Protein AF-X0RQ46-F1 (afdb_monomer)

Structure (mmCIF, N/CA/C/O backbone):
data_AF-X0RQ46-F1
#
_entry.id   AF-X0RQ46-F1
#
loop_
_atom_site.group_PDB
_atom_site.id
_atom_site.type_symbol
_atom_site.label_atom_id
_atom_site.label_alt_id
_atom_site.label_comp_id
_atom_site.label_asym_id
_atom_site.label_entity_id
_atom_site.label_seq_id
_atom_site.pdbx_PDB_ins_code
_atom_site.Cartn_x
_atom_site.Cartn_y
_atom_site.Cartn_z
_atom_site.occupancy
_atom_site.B_iso_or_equiv
_atom_site.auth_seq_id
_atom_site.auth_comp_id
_atom_site.auth_asym_id
_atom_site.auth_atom_id
_atom_site.pdbx_PDB_model_num
ATOM 1 N N . MET A 1 1 ? -11.134 -10.771 6.039 1.00 79.94 1 MET A N 1
ATOM 2 C CA . MET A 1 1 ? -9.806 -10.814 5.385 1.00 79.94 1 MET A CA 1
ATOM 3 C C . MET A 1 1 ? -8.798 -10.252 6.371 1.00 79.94 1 MET A C 1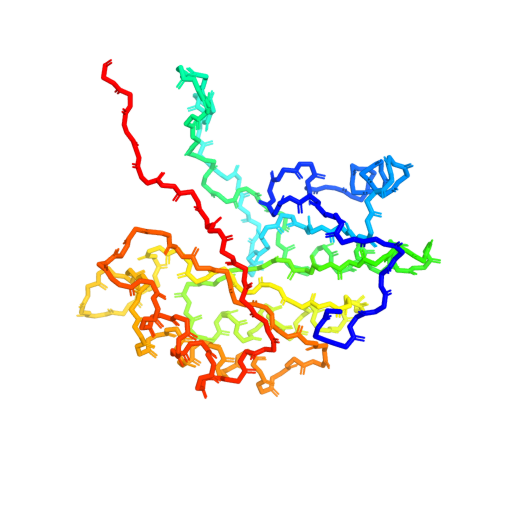
ATOM 5 O O . MET A 1 1 ? -9.013 -9.121 6.769 1.00 79.94 1 MET A O 1
ATOM 9 N N . ALA A 1 2 ? -7.808 -11.026 6.842 1.00 88.31 2 ALA A N 1
ATOM 10 C CA . ALA A 1 2 ? -6.818 -10.566 7.836 1.00 88.31 2 ALA A CA 1
ATOM 11 C C . ALA A 1 2 ? -7.433 -9.812 9.043 1.00 88.31 2 ALA A C 1
ATOM 13 O O . ALA A 1 2 ? -7.020 -8.717 9.388 1.00 88.31 2 ALA A O 1
ATOM 14 N N . GLY A 1 3 ? -8.510 -10.348 9.629 1.00 88.25 3 GLY A N 1
ATOM 15 C CA . GLY A 1 3 ? -9.243 -9.695 10.728 1.00 88.25 3 GLY A CA 1
ATOM 16 C C . GLY A 1 3 ? -10.294 -8.650 10.313 1.00 88.25 3 GLY A C 1
ATOM 17 O O . GLY A 1 3 ? -11.220 -8.398 11.082 1.00 88.25 3 GLY A O 1
ATOM 18 N N . LEU A 1 4 ? -10.253 -8.115 9.086 1.00 93.00 4 LEU A N 1
ATOM 19 C CA . LEU A 1 4 ? -11.247 -7.152 8.597 1.00 93.00 4 LEU A CA 1
ATOM 20 C C . LEU A 1 4 ? -12.584 -7.840 8.285 1.00 93.00 4 LEU A C 1
ATOM 22 O O . LEU A 1 4 ? -12.636 -8.846 7.558 1.00 93.00 4 LEU A O 1
ATOM 26 N N . ARG A 1 5 ? -13.671 -7.242 8.789 1.00 93.81 5 ARG A N 1
ATOM 27 C CA . ARG A 1 5 ? -15.063 -7.576 8.459 1.00 93.81 5 ARG A CA 1
ATOM 28 C C . ARG A 1 5 ? -15.588 -6.575 7.436 1.00 93.81 5 ARG A C 1
ATOM 30 O O . ARG A 1 5 ? -15.879 -5.436 7.779 1.00 93.81 5 ARG A O 1
ATOM 37 N N . LEU A 1 6 ? -15.705 -7.015 6.189 1.00 96.31 6 LEU A N 1
ATOM 38 C CA . LEU A 1 6 ? -16.179 -6.197 5.074 1.00 96.31 6 LEU A CA 1
ATOM 39 C C . LEU A 1 6 ? -17.525 -6.727 4.581 1.00 96.31 6 LEU A C 1
ATOM 41 O O . LEU A 1 6 ? -17.770 -7.933 4.625 1.00 96.31 6 LEU A O 1
ATOM 45 N N . ARG A 1 7 ? -18.386 -5.838 4.075 1.00 97.00 7 ARG A N 1
ATOM 46 C CA . ARG A 1 7 ? -19.699 -6.226 3.522 1.00 97.00 7 ARG A CA 1
ATOM 47 C C . ARG A 1 7 ? -19.600 -7.092 2.260 1.00 97.00 7 ARG A C 1
ATOM 49 O O . ARG A 1 7 ? -20.544 -7.796 1.928 1.00 97.00 7 ARG A O 1
ATOM 56 N N . ASN A 1 8 ? -18.478 -7.008 1.551 1.00 97.62 8 ASN A N 1
ATOM 57 C CA . ASN A 1 8 ? -18.116 -7.816 0.388 1.00 97.62 8 ASN A CA 1
ATOM 58 C C . ASN A 1 8 ? -16.586 -7.687 0.157 1.00 97.62 8 ASN A C 1
ATOM 60 O O . ASN A 1 8 ? -15.946 -6.897 0.856 1.00 97.62 8 ASN A O 1
ATOM 64 N N . PRO A 1 9 ? -15.973 -8.450 -0.768 1.00 96.56 9 PRO A N 1
ATOM 65 C CA . PRO A 1 9 ? -14.518 -8.474 -0.921 1.00 96.56 9 PRO A CA 1
ATOM 66 C C . PRO A 1 9 ? -13.960 -7.425 -1.899 1.00 96.56 9 PRO A C 1
ATOM 68 O O . PRO A 1 9 ? -12.763 -7.444 -2.169 1.00 96.56 9 PRO A O 1
ATOM 71 N N . THR A 1 10 ? -14.785 -6.552 -2.486 1.00 97.94 10 THR A N 1
ATOM 72 C CA . THR A 1 10 ? -14.316 -5.633 -3.534 1.00 97.94 10 THR A CA 1
ATOM 73 C C . THR A 1 10 ? -13.729 -4.352 -2.943 1.00 97.94 10 THR A C 1
ATOM 75 O O . THR A 1 10 ? -14.197 -3.835 -1.929 1.00 97.94 10 THR A O 1
ATOM 78 N N . MET A 1 11 ? -12.693 -3.826 -3.590 1.00 97.94 11 MET A N 1
ATOM 79 C CA . MET A 1 11 ? -12.046 -2.558 -3.251 1.00 97.94 11 MET A CA 1
ATOM 80 C C . MET A 1 11 ? -11.438 -1.948 -4.517 1.00 97.94 11 MET A C 1
ATOM 82 O O . MET A 1 11 ? -11.137 -2.673 -5.468 1.00 97.94 11 MET A O 1
ATOM 86 N N . ASN A 1 12 ? -11.255 -0.627 -4.561 1.00 98.25 12 ASN A N 1
ATOM 87 C CA . ASN A 1 12 ? -10.443 -0.021 -5.619 1.00 98.25 12 ASN A CA 1
ATOM 88 C C . ASN A 1 12 ? -8.962 -0.366 -5.406 1.00 98.25 12 ASN A C 1
ATOM 90 O O . ASN A 1 12 ? -8.516 -0.534 -4.277 1.00 98.25 12 ASN A O 1
ATOM 94 N N . ALA A 1 13 ? -8.178 -0.427 -6.480 1.00 97.31 13 ALA A N 1
ATOM 95 C CA . ALA A 1 13 ? -6.730 -0.550 -6.356 1.00 97.31 13 ALA A CA 1
ATOM 96 C C . ALA A 1 13 ? -6.105 0.794 -5.945 1.00 97.31 13 ALA A C 1
ATOM 98 O O . ALA A 1 13 ? -6.544 1.855 -6.403 1.00 97.31 13 ALA A O 1
ATOM 99 N N . ALA A 1 14 ? -5.033 0.753 -5.145 1.00 95.94 14 ALA A N 1
ATOM 100 C CA . ALA A 1 14 ? -4.287 1.953 -4.776 1.00 95.94 14 ALA A CA 1
ATOM 101 C C . ALA A 1 14 ? -3.899 2.776 -6.016 1.00 95.94 14 ALA A C 1
ATOM 103 O O . ALA A 1 14 ? -3.252 2.285 -6.943 1.00 95.94 14 ALA A O 1
ATOM 104 N N . GLY A 1 15 ? -4.293 4.049 -6.021 1.00 90.69 15 GLY A N 1
ATOM 105 C CA . GLY A 1 15 ? -4.059 4.983 -7.123 1.00 90.69 15 GLY A CA 1
ATOM 106 C C . GLY A 1 15 ? -5.137 5.045 -8.203 1.00 90.69 15 GLY A C 1
ATOM 107 O O . GLY A 1 15 ? -5.095 5.977 -9.001 1.00 90.69 15 GLY A O 1
ATOM 108 N N . VAL A 1 16 ? -6.133 4.159 -8.180 1.00 95.06 16 VAL A N 1
ATOM 109 C CA . VAL A 1 16 ? -7.344 4.263 -9.005 1.00 95.06 16 VAL A CA 1
ATOM 110 C C . VAL A 1 16 ? -8.454 4.855 -8.146 1.00 95.06 16 VAL A C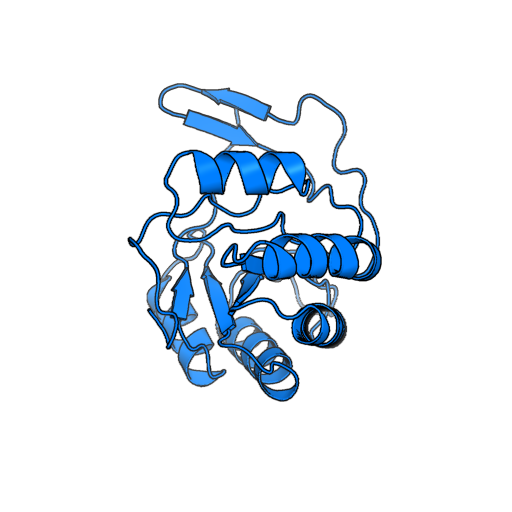 1
ATOM 112 O O . VAL A 1 16 ? -8.864 4.240 -7.167 1.00 95.06 16 VAL A O 1
ATOM 115 N N . LEU A 1 17 ? -8.916 6.066 -8.482 1.00 94.56 17 LEU A N 1
ATOM 116 C CA . LEU A 1 17 ? -9.965 6.796 -7.743 1.00 94.56 17 LEU A CA 1
ATOM 117 C C . LEU A 1 17 ? -9.679 6.988 -6.233 1.00 94.56 17 LEU A C 1
ATOM 119 O O . LEU A 1 17 ? -10.598 7.196 -5.449 1.00 94.56 17 LEU A O 1
ATOM 123 N N . GLY A 1 18 ? -8.405 6.943 -5.820 1.00 92.44 18 GLY A N 1
ATOM 124 C CA . GLY A 1 18 ? -8.009 6.923 -4.404 1.00 92.44 18 GLY A CA 1
ATOM 125 C C . GLY A 1 18 ? -7.347 8.194 -3.861 1.00 92.44 18 GLY A C 1
ATOM 126 O O . GLY A 1 18 ? -6.786 8.152 -2.770 1.00 92.44 18 GLY A O 1
ATOM 127 N N . ILE A 1 19 ? -7.337 9.296 -4.622 1.00 91.38 19 ILE A N 1
ATOM 128 C CA . ILE A 1 19 ? -6.543 10.502 -4.303 1.00 91.38 19 ILE A CA 1
ATOM 129 C C . ILE A 1 19 ? -7.245 11.495 -3.369 1.00 91.38 19 ILE A C 1
ATOM 131 O O . ILE A 1 19 ? -6.587 12.352 -2.793 1.00 91.38 19 ILE A O 1
ATOM 135 N N . SER A 1 20 ? -8.572 11.433 -3.246 1.00 92.31 20 SER A N 1
ATOM 136 C CA . SER A 1 20 ? -9.325 12.364 -2.406 1.00 92.31 20 SER A CA 1
ATOM 137 C C . SER A 1 20 ? -10.486 11.677 -1.701 1.00 92.31 20 SER A C 1
ATOM 139 O O . SER A 1 20 ? -11.056 10.703 -2.199 1.00 92.31 20 SER A O 1
ATOM 141 N N . MET A 1 21 ? -10.866 12.223 -0.545 1.00 93.75 21 MET A N 1
ATOM 142 C CA . MET A 1 21 ? -11.982 11.726 0.259 1.00 93.75 21 MET A CA 1
ATOM 143 C C . MET A 1 21 ? -13.304 11.649 -0.535 1.00 93.75 21 MET A C 1
ATOM 145 O O . MET A 1 21 ? -13.935 10.594 -0.479 1.00 93.75 21 MET A O 1
ATOM 149 N N . PRO A 1 22 ? -13.715 12.652 -1.345 1.00 95.38 22 PRO A N 1
ATOM 150 C CA . PRO A 1 22 ? -14.937 12.532 -2.144 1.00 95.38 22 PRO A CA 1
ATOM 151 C C . PRO A 1 22 ? -14.898 11.389 -3.167 1.00 95.38 22 PRO A C 1
ATOM 153 O O . PRO A 1 22 ? -15.914 10.737 -3.387 1.00 95.38 22 PRO A O 1
ATOM 156 N N . LEU A 1 23 ? -13.744 11.118 -3.790 1.00 96.62 23 LEU A N 1
ATOM 157 C CA . LEU A 1 23 ? -13.614 10.008 -4.742 1.00 96.62 23 LEU A CA 1
ATOM 158 C C . LEU A 1 23 ? -13.699 8.654 -4.036 1.00 96.62 23 LEU A C 1
ATOM 160 O O . LEU A 1 23 ? -14.464 7.795 -4.468 1.00 96.62 23 LEU A O 1
ATOM 164 N N . LEU A 1 24 ? -12.986 8.496 -2.919 1.00 97.56 24 LEU A N 1
ATOM 165 C CA . LEU A 1 24 ? -13.048 7.292 -2.089 1.00 97.56 24 LEU A CA 1
ATOM 166 C C . LEU A 1 24 ? -14.476 7.043 -1.584 1.00 97.56 24 LEU A C 1
ATOM 168 O O . LEU A 1 24 ? -14.989 5.933 -1.694 1.00 97.56 24 LEU A O 1
ATOM 172 N N . LYS A 1 25 ? -15.168 8.088 -1.119 1.00 97.31 25 LYS A N 1
ATOM 173 C CA . LYS A 1 25 ? -16.572 7.989 -0.711 1.00 97.31 25 LYS A CA 1
ATOM 174 C C . LYS A 1 25 ? -17.464 7.510 -1.856 1.00 97.31 25 LYS A C 1
ATOM 176 O O . LYS A 1 25 ? -18.244 6.588 -1.649 1.00 97.31 25 LYS A O 1
ATOM 181 N N . ARG A 1 26 ? -17.295 8.038 -3.075 1.00 97.75 26 ARG A N 1
ATOM 182 C CA . ARG A 1 26 ? -18.045 7.567 -4.256 1.00 97.75 26 ARG A CA 1
ATOM 183 C C . ARG A 1 26 ? -17.758 6.104 -4.594 1.00 97.75 26 ARG A C 1
ATOM 185 O O . ARG A 1 26 ? -18.682 5.390 -4.966 1.00 97.75 26 ARG A O 1
ATOM 192 N N . VAL A 1 27 ? -16.512 5.640 -4.452 1.00 98.31 27 VAL A N 1
ATOM 193 C CA . VAL A 1 27 ? -16.165 4.214 -4.616 1.00 98.31 27 VAL A CA 1
ATOM 194 C C . VAL A 1 27 ? -16.919 3.359 -3.595 1.00 98.31 27 VAL A C 1
ATOM 196 O O . VAL A 1 27 ? -17.504 2.336 -3.955 1.00 98.31 27 VAL A O 1
ATOM 199 N N . TYR A 1 28 ? -16.945 3.788 -2.331 1.00 98.31 28 TYR A N 1
ATOM 200 C CA . TYR A 1 28 ? -17.682 3.084 -1.289 1.00 98.31 28 TYR A CA 1
ATOM 201 C C . TYR A 1 28 ? -19.194 3.117 -1.537 1.00 98.31 28 TYR A C 1
ATOM 203 O O . TYR A 1 28 ? -19.837 2.076 -1.538 1.00 98.31 28 TYR A O 1
ATOM 211 N N . GLU A 1 29 ? -19.794 4.264 -1.830 1.00 97.88 29 GLU A N 1
ATOM 212 C CA . GLU A 1 29 ? -21.226 4.367 -2.157 1.00 97.88 29 GLU A CA 1
ATOM 213 C C . GLU A 1 29 ? -21.601 3.544 -3.401 1.00 97.88 29 GLU A C 1
ATOM 215 O O . GLU A 1 29 ? -22.694 2.987 -3.466 1.00 97.88 29 GLU A O 1
ATOM 220 N N . GLY A 1 30 ? -20.662 3.374 -4.336 1.00 97.88 30 GLY A N 1
ATOM 221 C CA . GLY A 1 30 ? -20.787 2.503 -5.506 1.00 97.88 30 GLY A CA 1
ATOM 222 C C . GLY A 1 30 ? -20.787 0.998 -5.210 1.00 97.88 30 GLY A C 1
ATOM 223 O O . GLY A 1 30 ? -20.942 0.204 -6.133 1.00 97.88 30 GLY A O 1
ATOM 224 N N . GLY A 1 31 ? -20.628 0.584 -3.949 1.00 97.88 31 GLY A N 1
ATOM 225 C CA . GLY A 1 31 ? -20.788 -0.809 -3.521 1.00 97.88 31 GLY A CA 1
ATOM 226 C C . GLY A 1 31 ? -19.514 -1.502 -3.036 1.00 97.88 31 GLY A C 1
ATOM 227 O O . GLY A 1 31 ? -19.606 -2.641 -2.581 1.00 97.88 31 GLY A O 1
ATOM 228 N N . ALA A 1 32 ? -18.346 -0.847 -3.052 1.00 98.25 32 ALA A N 1
ATOM 229 C CA . ALA A 1 32 ? -17.095 -1.459 -2.588 1.00 98.25 32 ALA A CA 1
ATOM 230 C C . ALA A 1 32 ? -17.145 -1.865 -1.101 1.00 98.25 32 ALA A C 1
ATOM 232 O O . ALA A 1 32 ? -17.752 -1.179 -0.279 1.00 98.25 32 ALA A O 1
ATOM 233 N N . GLY A 1 33 ? -16.531 -2.983 -0.728 1.00 98.06 33 GLY A N 1
ATOM 234 C CA . GLY A 1 33 ? -16.435 -3.446 0.659 1.00 98.06 33 GLY A CA 1
ATOM 235 C C . GLY A 1 33 ? -15.501 -2.601 1.525 1.00 98.06 33 GLY A C 1
ATOM 236 O O . GLY A 1 33 ? -15.773 -2.417 2.709 1.00 98.06 33 GLY A O 1
ATOM 237 N N . ALA A 1 34 ? -14.441 -2.070 0.917 1.00 98.31 34 ALA A N 1
ATOM 238 C CA . ALA A 1 34 ? -13.485 -1.126 1.489 1.00 98.31 34 ALA A CA 1
ATOM 239 C C . ALA A 1 34 ? -12.924 -0.219 0.383 1.00 98.31 34 ALA A C 1
ATOM 241 O O . ALA A 1 34 ? -13.141 -0.471 -0.805 1.00 98.31 34 ALA A O 1
ATOM 242 N N . VAL A 1 35 ? -12.177 0.813 0.766 1.00 98.50 35 VAL A N 1
ATOM 243 C CA . VAL A 1 35 ? -11.488 1.705 -0.175 1.00 98.50 35 VAL A CA 1
ATOM 244 C C . VAL A 1 35 ? -9.993 1.750 0.106 1.00 98.50 35 VAL A C 1
ATOM 246 O O . VAL A 1 35 ? -9.579 1.727 1.262 1.00 98.50 35 VAL A O 1
ATOM 249 N N . VAL A 1 36 ? -9.182 1.829 -0.947 1.00 98.50 36 VAL A N 1
ATOM 250 C CA . VAL A 1 36 ? -7.719 1.898 -0.851 1.00 98.50 36 VAL A CA 1
ATOM 251 C C . VAL A 1 36 ? -7.252 3.281 -1.284 1.00 98.50 36 VAL A C 1
ATOM 253 O O . VAL A 1 36 ? -7.590 3.756 -2.374 1.00 98.50 36 VAL A O 1
ATOM 256 N N . THR A 1 37 ? -6.477 3.954 -0.439 1.00 98.00 37 THR A N 1
ATOM 257 C CA . THR A 1 37 ? -5.945 5.283 -0.764 1.00 98.00 37 THR A CA 1
ATOM 258 C C . THR A 1 37 ? -4.925 5.208 -1.903 1.00 98.00 37 THR A C 1
ATOM 260 O O . THR A 1 37 ? -4.385 4.152 -2.241 1.00 98.00 37 THR A O 1
ATOM 263 N N . LYS A 1 38 ? -4.607 6.350 -2.521 1.00 95.88 38 LYS A N 1
ATOM 264 C CA . LYS A 1 38 ? -3.340 6.480 -3.253 1.00 95.88 38 LYS A CA 1
ATOM 265 C C . LYS A 1 38 ? -2.188 6.139 -2.299 1.00 95.88 38 LYS A C 1
ATOM 267 O O . LYS A 1 38 ? -2.283 6.475 -1.125 1.00 95.88 38 LYS A O 1
ATOM 272 N N . SER A 1 39 ? -1.120 5.507 -2.796 1.00 96.06 39 SER A N 1
ATOM 273 C CA . SER A 1 39 ? 0.085 5.297 -1.989 1.00 96.06 39 SER A CA 1
ATOM 274 C C . SER A 1 39 ? 0.673 6.646 -1.559 1.00 96.06 39 SER A C 1
ATOM 276 O O . SER A 1 39 ? 1.060 7.442 -2.417 1.00 96.06 39 SER A O 1
ATOM 278 N N . LEU A 1 40 ? 0.682 6.901 -0.253 1.00 96.62 40 LEU A N 1
ATOM 279 C CA . LEU A 1 40 ? 1.172 8.124 0.384 1.00 96.62 40 LEU A CA 1
ATOM 280 C C . LEU A 1 40 ? 2.660 7.985 0.726 1.00 96.62 40 LEU A C 1
ATOM 282 O O . LEU A 1 40 ? 3.092 6.911 1.136 1.00 96.62 40 LEU A O 1
ATOM 286 N N . GLY A 1 41 ? 3.429 9.053 0.531 1.00 94.50 41 GLY A N 1
ATOM 287 C CA . GLY A 1 41 ? 4.823 9.139 0.978 1.00 94.50 41 GLY A CA 1
ATOM 288 C C . GLY A 1 41 ? 4.974 10.082 2.175 1.00 94.50 41 GLY A C 1
ATOM 289 O O . GLY A 1 41 ? 3.981 10.686 2.592 1.00 94.50 41 GLY A O 1
ATOM 290 N N . PRO A 1 42 ? 6.200 10.262 2.696 1.00 93.44 42 PRO A N 1
ATOM 291 C CA . PRO A 1 42 ? 6.451 11.178 3.812 1.00 93.44 42 PRO A CA 1
ATOM 292 C C . PRO A 1 42 ? 6.188 12.635 3.414 1.00 93.44 42 PRO A C 1
ATOM 294 O O . PRO A 1 42 ? 5.591 13.396 4.166 1.00 93.44 42 PRO A O 1
ATOM 297 N N . ILE A 1 43 ? 6.542 13.003 2.178 1.00 93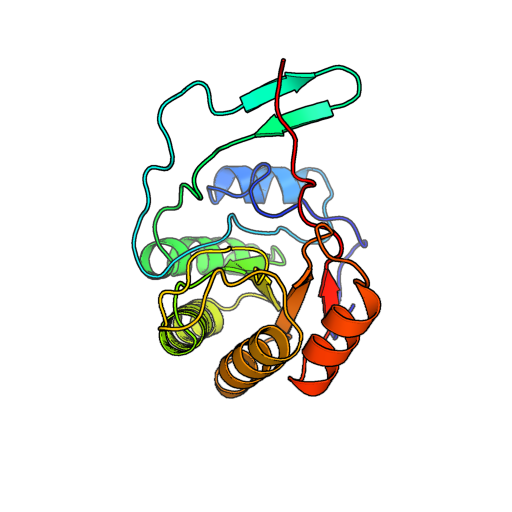.62 43 ILE A N 1
ATOM 298 C CA . ILE A 1 43 ? 6.344 14.348 1.631 1.00 93.62 43 ILE A CA 1
ATOM 299 C C . ILE A 1 43 ? 5.427 14.345 0.398 1.00 93.62 43 ILE A C 1
ATOM 301 O O . ILE A 1 43 ? 5.348 13.335 -0.319 1.00 93.62 43 ILE A O 1
ATOM 305 N N . PRO A 1 44 ? 4.760 15.477 0.098 1.00 94.69 44 PRO A N 1
ATOM 306 C CA . PRO A 1 44 ? 3.984 15.626 -1.126 1.00 94.69 44 PRO A CA 1
ATOM 307 C C . PRO A 1 44 ? 4.830 15.401 -2.386 1.00 94.69 44 PRO A C 1
ATOM 309 O O . PRO A 1 44 ? 5.981 15.829 -2.475 1.00 94.69 44 PRO A O 1
ATOM 312 N N . ARG A 1 45 ? 4.234 14.777 -3.406 1.00 92.56 45 ARG A N 1
ATOM 313 C CA . ARG A 1 45 ? 4.832 14.599 -4.738 1.00 92.56 45 ARG A CA 1
ATOM 314 C C . ARG A 1 45 ? 3.856 15.050 -5.814 1.00 92.56 45 ARG A C 1
ATOM 316 O O . ARG A 1 45 ? 2.702 14.626 -5.820 1.00 92.56 45 ARG A O 1
ATOM 323 N N . SER A 1 46 ? 4.346 15.834 -6.772 1.00 92.62 46 SER A N 1
ATOM 324 C CA . SER A 1 46 ? 3.561 16.276 -7.935 1.00 92.62 46 SER A CA 1
ATOM 325 C C . SER A 1 46 ? 3.407 15.198 -9.012 1.00 92.62 46 SER A C 1
ATOM 327 O O . SER A 1 46 ? 2.488 15.273 -9.821 1.00 92.62 46 SER A O 1
ATOM 329 N N . GLY A 1 47 ? 4.275 14.181 -9.013 1.00 91.56 47 GLY A N 1
ATOM 330 C CA . GLY A 1 47 ? 4.339 13.175 -10.075 1.00 91.56 47 GLY A CA 1
ATOM 331 C C . GLY A 1 47 ? 5.132 13.640 -11.301 1.00 91.56 47 GLY A C 1
ATOM 332 O O . GLY A 1 47 ? 5.807 14.668 -11.268 1.00 91.56 47 GLY A O 1
ATOM 333 N N . HIS A 1 48 ? 5.091 12.846 -12.371 1.00 91.62 48 HIS A N 1
ATOM 334 C CA . HIS A 1 48 ? 5.744 13.172 -13.641 1.00 91.62 48 HIS A CA 1
ATOM 335 C C . HIS A 1 48 ? 4.913 14.157 -14.481 1.00 91.62 48 HIS A C 1
ATOM 337 O O . HIS A 1 48 ? 3.710 14.320 -14.273 1.00 91.62 48 HIS A O 1
ATOM 343 N N . LEU A 1 49 ? 5.558 14.791 -15.465 1.00 93.19 49 LEU A N 1
ATOM 344 C CA . LEU A 1 49 ? 4.877 15.626 -16.454 1.00 93.19 49 LEU A CA 1
ATOM 345 C C . LEU A 1 49 ? 4.042 14.768 -17.409 1.00 93.19 49 LEU A C 1
ATOM 347 O O . LEU A 1 49 ? 4.437 13.667 -17.786 1.00 93.19 49 LEU A O 1
ATOM 351 N N . ASN A 1 50 ? 2.889 15.296 -17.819 1.00 93.44 50 ASN A N 1
ATOM 352 C CA . ASN A 1 50 ? 2.029 14.631 -18.791 1.00 93.44 50 ASN A CA 1
ATOM 353 C C . ASN A 1 50 ? 2.674 14.571 -20.189 1.00 93.44 50 ASN A C 1
ATOM 355 O O . ASN A 1 50 ? 3.402 15.496 -20.553 1.00 93.44 50 ASN A O 1
ATOM 359 N N . PRO A 1 51 ? 2.357 13.538 -20.994 1.00 92.75 51 PRO A N 1
ATOM 360 C CA . PRO A 1 51 ? 1.385 12.469 -20.727 1.00 92.75 51 PRO A CA 1
ATOM 361 C C . PRO A 1 51 ? 1.923 11.374 -19.788 1.00 92.75 51 PRO A C 1
ATOM 363 O O . PRO A 1 51 ? 2.976 10.796 -20.027 1.00 92.75 51 PRO A O 1
ATOM 366 N N . THR A 1 52 ? 1.163 11.055 -18.734 1.00 92.56 52 THR A N 1
ATOM 367 C CA . THR A 1 52 ? 1.508 10.006 -17.748 1.00 92.56 52 THR A CA 1
ATOM 368 C C . THR A 1 52 ? 0.595 8.781 -17.807 1.00 92.56 52 THR A C 1
ATOM 370 O O . THR A 1 52 ? 0.807 7.824 -17.063 1.00 92.56 52 THR A O 1
ATOM 373 N N . LEU A 1 53 ? -0.405 8.794 -18.691 1.00 94.25 53 LEU A N 1
ATOM 374 C CA . LEU A 1 53 ? -1.335 7.698 -18.933 1.00 94.25 53 LEU A CA 1
ATOM 375 C C . LEU A 1 53 ? -1.657 7.651 -20.427 1.00 94.25 53 LEU A C 1
ATOM 377 O O . LEU A 1 53 ? -2.072 8.660 -20.996 1.00 94.25 53 LEU A O 1
ATOM 381 N N . ILE A 1 54 ? -1.503 6.485 -21.041 1.00 94.88 54 ILE A N 1
ATOM 382 C CA . ILE A 1 54 ? -1.924 6.231 -22.421 1.00 94.88 54 ILE A CA 1
ATOM 383 C C . ILE A 1 54 ? -2.692 4.913 -22.490 1.00 94.88 54 ILE A C 1
ATOM 385 O O . ILE A 1 54 ? -2.427 3.988 -21.719 1.00 94.88 54 ILE A O 1
ATOM 389 N N . SER A 1 55 ? -3.651 4.825 -23.410 1.00 95.06 55 SER A N 1
ATOM 390 C CA . SER A 1 55 ? -4.345 3.570 -23.698 1.00 95.06 55 SER A CA 1
ATOM 391 C C . SER A 1 55 ? -3.503 2.723 -24.647 1.00 95.06 55 SER A C 1
ATOM 393 O O . SER A 1 55 ? -2.904 3.245 -25.584 1.00 95.06 55 SER A O 1
ATOM 395 N N . VAL A 1 56 ? -3.481 1.419 -24.397 1.00 92.81 56 VAL A N 1
ATOM 396 C CA . VAL A 1 56 ? -2.915 0.399 -25.284 1.00 92.81 56 VAL A CA 1
ATOM 397 C C . VAL A 1 56 ? -3.965 -0.680 -25.522 1.00 92.81 56 VAL A C 1
ATOM 399 O O . VAL A 1 56 ? -4.982 -0.731 -24.824 1.00 92.81 56 VAL A O 1
ATOM 402 N N . GLU A 1 57 ? -3.739 -1.558 -26.495 1.00 92.31 57 GLU A N 1
ATOM 403 C CA . GLU A 1 57 ? -4.606 -2.719 -26.671 1.00 92.31 57 GLU A CA 1
ATOM 404 C C . GLU A 1 57 ? -4.634 -3.554 -25.380 1.00 92.31 57 GLU A C 1
ATOM 406 O O . GLU A 1 57 ? -3.597 -3.907 -24.820 1.00 92.31 57 GLU A O 1
ATOM 411 N N . GLY A 1 58 ? -5.835 -3.811 -24.860 1.00 90.38 58 GLY A N 1
ATOM 412 C CA . GLY A 1 58 ? -6.020 -4.588 -23.635 1.00 90.38 58 GLY A CA 1
ATOM 413 C C . GLY A 1 58 ? -5.681 -3.867 -22.324 1.00 90.38 58 GLY A C 1
ATOM 414 O O . GLY A 1 58 ? -5.742 -4.506 -21.274 1.00 90.38 58 GLY A O 1
ATOM 415 N N . GLY A 1 59 ? -5.365 -2.563 -22.321 1.00 93.56 59 GLY A N 1
ATOM 416 C CA . GLY A 1 59 ? -5.108 -1.863 -21.061 1.00 93.56 59 GLY A CA 1
ATOM 417 C C . GLY A 1 59 ? -4.618 -0.421 -21.164 1.00 93.56 59 GLY A C 1
ATOM 418 O O . GLY A 1 59 ? -4.949 0.335 -22.078 1.00 93.56 59 GLY A O 1
ATOM 419 N N . VAL A 1 60 ? -3.833 -0.028 -20.160 1.00 95.00 60 VAL A N 1
ATOM 420 C CA . VAL A 1 60 ? -3.221 1.299 -20.056 1.00 95.00 60 VAL A CA 1
ATOM 421 C C . VAL A 1 60 ? -1.764 1.177 -19.628 1.00 95.00 60 VAL A C 1
ATOM 423 O O . VAL A 1 60 ? -1.430 0.374 -18.756 1.00 95.00 60 VAL A O 1
ATOM 426 N N . LEU A 1 61 ? -0.901 2.011 -20.203 1.00 94.62 61 LEU A N 1
ATOM 427 C CA . LEU A 1 61 ? 0.438 2.259 -19.675 1.00 94.62 61 LEU A CA 1
ATOM 428 C C . LEU A 1 61 ? 0.393 3.524 -18.825 1.00 94.62 61 LEU A C 1
ATOM 430 O O . LEU A 1 61 ? -0.220 4.519 -19.215 1.00 94.62 61 LEU A O 1
ATOM 434 N N . ASN A 1 62 ? 1.032 3.479 -17.656 1.00 93.44 62 ASN A N 1
ATOM 435 C CA . ASN A 1 62 ? 1.090 4.620 -16.752 1.00 93.44 62 ASN A CA 1
ATOM 436 C C . ASN A 1 62 ? 2.512 4.867 -16.241 1.00 93.44 62 ASN A C 1
ATOM 438 O O . ASN A 1 62 ? 3.255 3.933 -15.952 1.00 93.44 62 ASN A O 1
ATOM 442 N N . ALA A 1 63 ? 2.847 6.142 -16.086 1.00 92.38 63 ALA A N 1
ATOM 443 C CA . ALA A 1 63 ? 4.098 6.630 -15.528 1.00 92.38 63 ALA A CA 1
ATOM 444 C C . ALA A 1 63 ? 3.804 7.819 -14.604 1.00 92.38 63 ALA A C 1
ATOM 446 O O . ALA A 1 63 ? 4.344 8.903 -14.782 1.00 92.38 63 ALA A O 1
ATOM 447 N N . MET A 1 64 ? 2.912 7.632 -13.624 1.00 91.56 64 MET A N 1
ATOM 448 C CA . MET A 1 64 ? 2.385 8.735 -12.805 1.00 91.56 64 MET A CA 1
ATOM 449 C C . MET A 1 64 ? 3.451 9.434 -11.942 1.00 91.56 64 MET A C 1
ATOM 451 O O . MET A 1 64 ? 3.325 10.621 -11.670 1.00 91.56 64 MET A O 1
ATOM 455 N N . GLY A 1 65 ? 4.473 8.713 -11.463 1.00 88.56 65 GLY A N 1
ATOM 456 C CA . GLY A 1 65 ? 5.487 9.264 -10.546 1.00 88.56 65 GLY A CA 1
ATOM 457 C C . GLY A 1 65 ? 5.021 9.413 -9.087 1.00 88.56 65 GLY A C 1
ATOM 458 O O . GLY A 1 65 ? 5.532 10.260 -8.358 1.00 88.56 65 GLY A O 1
ATOM 459 N N . LEU A 1 66 ? 4.040 8.600 -8.666 1.00 89.56 66 LEU A N 1
ATOM 460 C CA . LEU A 1 66 ? 3.445 8.598 -7.316 1.00 89.56 66 LEU A CA 1
ATOM 461 C C . LEU A 1 66 ? 2.949 9.981 -6.831 1.00 89.56 66 LEU A C 1
ATOM 463 O O . LEU A 1 66 ? 3.303 10.392 -5.725 1.00 89.56 66 LEU A O 1
ATOM 467 N N . PRO A 1 67 ? 2.102 10.693 -7.604 1.00 91.75 67 PRO A N 1
ATOM 468 C CA . PRO A 1 67 ? 1.549 11.962 -7.161 1.00 91.75 67 PRO A CA 1
ATOM 469 C C . PRO A 1 67 ? 0.670 11.725 -5.935 1.00 91.75 67 PRO A C 1
ATOM 471 O O . PRO A 1 67 ? -0.226 10.873 -5.972 1.00 91.75 67 PRO A O 1
ATOM 474 N N . ASN A 1 68 ? 0.966 12.422 -4.845 1.00 93.62 68 ASN A N 1
ATOM 475 C CA . ASN A 1 68 ? 0.287 12.257 -3.566 1.00 93.62 68 ASN A CA 1
ATOM 476 C C . ASN A 1 68 ? 0.500 13.499 -2.677 1.00 93.62 68 ASN A C 1
ATOM 478 O O . ASN A 1 68 ? 1.512 14.182 -2.832 1.00 93.62 68 ASN A O 1
ATOM 482 N N . PRO A 1 69 ? -0.422 13.802 -1.750 1.00 92.62 69 PRO A N 1
ATOM 483 C CA . PRO A 1 69 ? -0.334 14.991 -0.904 1.00 92.62 69 PRO A CA 1
ATOM 484 C C . PRO A 1 69 ? 0.526 14.807 0.361 1.00 92.62 69 PRO A C 1
ATOM 486 O O . PRO A 1 69 ? 0.567 15.717 1.181 1.00 92.62 69 PRO A O 1
ATOM 489 N N . GLY A 1 70 ? 1.195 13.663 0.533 1.00 94.94 70 GLY A N 1
ATOM 490 C CA . GLY A 1 70 ? 1.902 13.300 1.764 1.00 94.94 70 GLY A CA 1
ATOM 491 C C . GLY A 1 70 ? 0.991 12.643 2.806 1.00 94.94 70 GLY A C 1
ATOM 492 O O . GLY A 1 70 ? -0.228 12.840 2.808 1.00 94.94 70 GLY A O 1
ATOM 493 N N . ALA A 1 71 ? 1.586 11.829 3.678 1.00 96.38 71 ALA A N 1
ATOM 494 C CA . ALA A 1 71 ? 0.872 11.058 4.690 1.00 96.38 71 ALA A CA 1
ATOM 495 C C . ALA A 1 71 ? 0.196 11.951 5.738 1.00 96.38 71 ALA A C 1
ATOM 497 O O . ALA A 1 71 ? -1.007 11.805 5.953 1.00 96.38 71 ALA A O 1
ATOM 498 N N . ASP A 1 72 ? 0.923 12.924 6.298 1.00 93.75 72 ASP A N 1
ATOM 499 C CA . ASP A 1 72 ? 0.420 13.830 7.343 1.00 93.75 72 ASP A CA 1
ATOM 500 C C . ASP A 1 72 ? -0.846 14.570 6.914 1.00 93.75 72 ASP A C 1
ATOM 502 O O . ASP A 1 72 ? -1.842 14.612 7.637 1.00 93.75 72 ASP A O 1
ATOM 506 N N . TYR A 1 73 ? -0.841 15.104 5.691 1.00 91.31 73 TYR A N 1
ATOM 507 C CA . TYR A 1 73 ? -1.998 15.796 5.132 1.00 91.31 73 TYR A CA 1
ATOM 508 C C . TYR A 1 73 ? -3.211 14.864 4.992 1.00 91.31 73 TYR A C 1
ATOM 510 O O . TYR A 1 73 ? -4.357 15.282 5.165 1.00 91.31 73 TYR A O 1
ATOM 518 N N . TYR A 1 74 ? -2.978 13.590 4.668 1.00 94.56 74 TYR A N 1
ATOM 519 C CA . TYR A 1 74 ? -4.048 12.647 4.362 1.00 94.56 74 TYR A CA 1
ATOM 520 C C . TYR A 1 74 ? -4.666 11.979 5.597 1.00 94.56 74 TYR A C 1
ATOM 522 O O . TYR A 1 74 ? -5.762 11.421 5.494 1.00 94.56 74 TYR A O 1
ATOM 530 N N . VAL A 1 75 ? -4.021 12.063 6.767 1.00 96.31 75 VAL A N 1
ATOM 531 C CA . VAL A 1 75 ? -4.540 11.515 8.033 1.00 96.31 75 VAL A CA 1
ATOM 532 C C . VAL A 1 75 ? -5.960 12.010 8.312 1.00 96.31 75 VAL A C 1
ATOM 534 O O . VAL A 1 75 ? -6.850 11.209 8.605 1.00 96.31 75 VAL A O 1
ATOM 537 N N . GLU A 1 76 ? -6.211 13.311 8.161 1.00 94.94 76 GLU A N 1
ATOM 538 C CA . GLU A 1 76 ? -7.537 13.887 8.415 1.00 94.94 76 GLU A CA 1
ATOM 539 C C . GLU A 1 76 ? -8.593 13.415 7.406 1.00 94.94 76 GLU A C 1
ATOM 541 O O . GLU A 1 76 ? -9.752 13.201 7.774 1.00 94.94 76 GLU A O 1
ATOM 546 N N . ALA A 1 77 ? -8.201 13.168 6.152 1.00 95.38 77 ALA A N 1
ATOM 547 C CA . ALA A 1 77 ? -9.092 12.597 5.144 1.00 95.38 77 ALA A CA 1
ATOM 548 C C . ALA A 1 77 ? -9.497 11.156 5.499 1.00 95.38 77 ALA A C 1
ATOM 550 O O . ALA A 1 77 ? -10.669 10.793 5.358 1.00 95.38 77 ALA A O 1
ATOM 551 N N . ILE A 1 78 ? -8.559 10.350 6.009 1.00 97.56 78 ILE A N 1
ATOM 552 C CA . ILE A 1 78 ? -8.850 8.994 6.493 1.00 97.56 78 ILE A CA 1
ATOM 553 C C . ILE A 1 78 ? -9.777 9.063 7.710 1.00 97.56 78 ILE A C 1
ATOM 555 O O . ILE A 1 78 ? -10.825 8.420 7.707 1.00 97.56 78 ILE A O 1
ATOM 559 N N . ARG A 1 79 ? -9.475 9.906 8.706 1.00 97.69 79 ARG A N 1
ATOM 560 C CA . ARG A 1 79 ? -10.331 10.097 9.892 1.00 97.69 79 ARG A CA 1
ATOM 561 C C . ARG A 1 79 ? -11.754 10.514 9.524 1.00 97.69 79 ARG A C 1
ATOM 563 O O . ARG A 1 79 ? -12.710 10.037 10.135 1.00 97.69 79 ARG A O 1
ATOM 570 N N . ALA A 1 80 ? -11.913 11.385 8.527 1.00 96.62 80 ALA A N 1
ATOM 571 C CA . ALA A 1 80 ? -13.224 11.787 8.024 1.00 96.62 80 ALA A CA 1
ATOM 572 C C . ALA A 1 80 ? -14.001 10.604 7.422 1.00 96.62 80 ALA A C 1
ATOM 574 O O . ALA A 1 80 ? -15.146 10.381 7.810 1.00 96.62 80 ALA A O 1
ATOM 575 N N . LEU A 1 81 ? -13.371 9.796 6.561 1.00 97.31 81 LEU A N 1
ATOM 576 C CA . LEU A 1 81 ? -13.979 8.574 6.011 1.00 97.31 81 LEU A CA 1
ATOM 577 C C . LEU A 1 81 ? -14.361 7.575 7.112 1.00 97.31 81 LEU A C 1
ATOM 579 O O . LEU A 1 81 ? -15.449 6.997 7.085 1.00 97.31 81 LEU A O 1
ATOM 583 N N . LYS A 1 82 ? -13.497 7.412 8.118 1.00 97.12 82 LYS A N 1
ATOM 584 C CA . LYS A 1 82 ? -13.751 6.538 9.268 1.00 97.12 82 LYS A CA 1
ATOM 585 C C . LYS A 1 82 ? -14.949 6.994 10.099 1.00 97.12 82 LYS A C 1
ATOM 587 O O . LYS A 1 82 ? -15.748 6.149 10.495 1.00 97.12 82 LYS A O 1
ATOM 592 N N . ARG A 1 83 ? -15.123 8.305 10.315 1.00 97.06 83 ARG A N 1
ATOM 593 C CA . ARG A 1 83 ? -16.314 8.873 10.983 1.00 97.06 83 ARG A CA 1
ATOM 594 C C . ARG A 1 83 ? -17.614 8.580 10.231 1.00 97.06 83 ARG A C 1
ATOM 596 O O . ARG A 1 83 ? -18.662 8.488 10.857 1.00 97.06 83 ARG A O 1
ATOM 603 N N . GLU A 1 84 ? -17.542 8.385 8.918 1.00 96.62 84 GLU A N 1
ATOM 604 C CA . GLU A 1 84 ? -18.6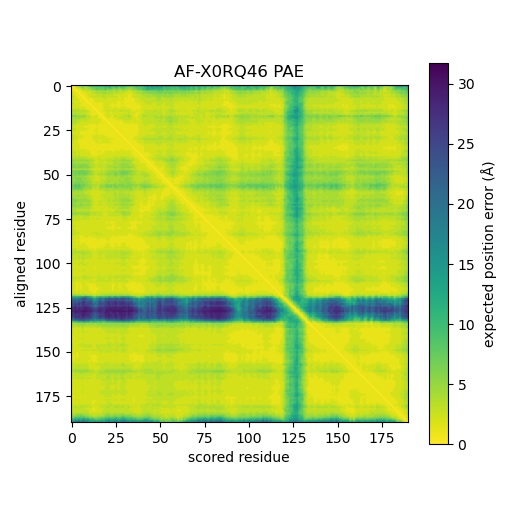77 7.984 8.078 1.00 96.62 84 GLU A CA 1
ATOM 605 C C . GLU A 1 84 ? -18.854 6.457 7.972 1.00 96.62 84 GLU A C 1
ATOM 607 O O . GLU A 1 84 ? -19.710 5.975 7.232 1.00 96.62 84 GLU A O 1
ATOM 612 N N . GLY A 1 85 ? -18.058 5.673 8.706 1.00 96.12 85 GLY A N 1
ATOM 613 C CA . GLY A 1 85 ? -18.145 4.213 8.707 1.00 96.12 85 GLY A CA 1
ATOM 614 C C . GLY A 1 85 ? -17.595 3.549 7.443 1.00 96.12 85 GLY A C 1
ATOM 615 O O . GLY A 1 85 ? -17.913 2.389 7.185 1.00 96.12 85 GLY A O 1
ATOM 616 N N . VAL A 1 86 ? -16.777 4.251 6.652 1.00 97.94 86 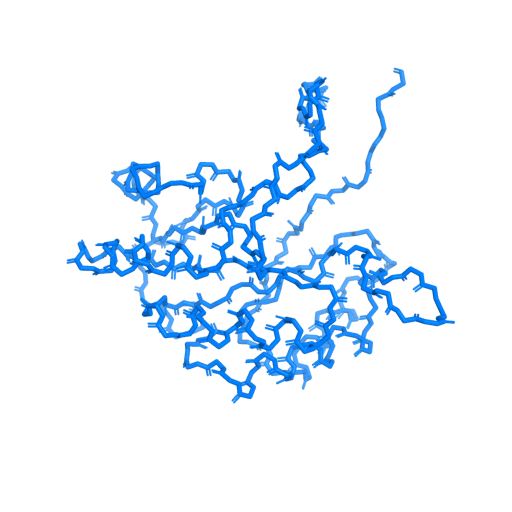VAL A N 1
ATOM 617 C CA . VAL A 1 86 ? -16.112 3.683 5.470 1.00 97.94 86 VAL A CA 1
ATOM 618 C C . VAL A 1 86 ? -14.887 2.873 5.915 1.00 97.94 86 VAL A C 1
ATOM 620 O O . VAL A 1 86 ? -14.031 3.426 6.610 1.00 97.94 86 VAL A O 1
ATOM 623 N N . PRO A 1 87 ? -14.751 1.586 5.541 1.00 98.25 87 PRO A N 1
ATOM 624 C CA . PRO A 1 87 ? -13.518 0.837 5.766 1.00 98.25 87 PRO A CA 1
ATOM 625 C C . PRO A 1 87 ? -12.406 1.305 4.819 1.00 98.25 87 PRO A C 1
ATOM 627 O O . PRO A 1 87 ? -12.611 1.357 3.604 1.00 98.25 87 PRO A O 1
ATOM 630 N N . VAL A 1 88 ? -11.233 1.636 5.359 1.00 98.50 88 VAL A N 1
ATOM 631 C CA . VAL A 1 88 ? -10.111 2.237 4.627 1.00 98.50 88 VAL A CA 1
ATOM 632 C C . VAL A 1 88 ? -8.849 1.393 4.780 1.00 98.50 88 VAL A C 1
ATOM 634 O O . VAL A 1 88 ? -8.417 1.105 5.894 1.00 98.50 88 VAL A O 1
ATOM 637 N N . VAL A 1 89 ? -8.220 1.071 3.652 1.00 98.62 89 VAL A N 1
ATOM 638 C CA . VAL A 1 89 ? -6.849 0.557 3.576 1.00 98.62 89 VAL A CA 1
ATOM 639 C C . VAL A 1 89 ? -5.935 1.710 3.161 1.00 98.62 89 VAL A C 1
ATOM 641 O O . VAL A 1 89 ? -6.077 2.266 2.067 1.00 98.62 89 VAL A O 1
ATOM 644 N N . ALA A 1 90 ? -5.007 2.099 4.032 1.00 98.38 90 ALA A N 1
ATOM 645 C CA . ALA A 1 90 ? -4.074 3.186 3.759 1.00 98.38 90 ALA A CA 1
ATOM 646 C C . ALA A 1 90 ? -2.834 2.641 3.038 1.00 98.38 90 ALA A C 1
ATOM 648 O O . ALA A 1 90 ? -1.982 1.995 3.647 1.00 98.38 90 ALA A O 1
ATOM 649 N N . SER A 1 91 ? -2.748 2.881 1.729 1.00 98.44 91 SER A N 1
ATOM 650 C CA . SER A 1 91 ? -1.586 2.500 0.923 1.00 98.44 91 SER A CA 1
ATOM 651 C C . SER A 1 91 ? -0.462 3.515 1.102 1.00 98.44 91 SER A C 1
ATOM 653 O O . SER A 1 91 ? -0.721 4.723 1.131 1.00 98.44 91 SER A O 1
ATOM 655 N N . PHE A 1 92 ? 0.786 3.058 1.164 1.00 97.75 92 PHE A N 1
ATOM 656 C CA . PHE A 1 92 ? 1.944 3.932 1.355 1.00 97.75 92 PHE A CA 1
ATOM 657 C C . PHE A 1 92 ? 3.243 3.373 0.776 1.00 97.75 92 PHE A C 1
ATOM 659 O O . PHE A 1 92 ? 3.323 2.203 0.399 1.00 97.75 92 PHE A O 1
ATOM 666 N N . PHE A 1 93 ? 4.250 4.236 0.658 1.00 94.31 93 PHE A N 1
ATOM 667 C CA . PHE A 1 93 ? 5.595 3.894 0.201 1.00 94.31 93 PHE A CA 1
ATOM 668 C C . PHE A 1 93 ? 6.647 4.748 0.929 1.00 94.31 93 PHE A C 1
ATOM 670 O O . PHE A 1 93 ? 6.318 5.803 1.467 1.00 94.31 93 PHE A O 1
ATOM 677 N N . GLY A 1 94 ? 7.905 4.313 0.890 1.00 90.88 94 GLY A N 1
ATOM 678 C CA . GLY A 1 94 ? 9.066 5.053 1.384 1.00 90.88 94 GLY A CA 1
ATOM 679 C C . GLY A 1 94 ? 10.296 4.806 0.511 1.00 90.88 94 GLY A C 1
ATOM 680 O O . GLY A 1 94 ? 10.293 3.915 -0.344 1.00 90.88 94 GLY A O 1
ATOM 681 N N . ALA A 1 95 ? 11.327 5.620 0.714 1.00 87.19 95 ALA A N 1
ATOM 682 C CA . ALA A 1 95 ? 12.642 5.522 0.087 1.00 87.19 95 ALA A CA 1
ATOM 683 C C . ALA A 1 95 ? 13.734 5.038 1.060 1.00 87.19 95 ALA A C 1
ATOM 685 O O . ALA A 1 95 ? 14.904 5.022 0.706 1.00 87.19 95 ALA A O 1
ATOM 686 N N . SER A 1 96 ? 13.378 4.623 2.277 1.00 88.50 96 SER A N 1
ATOM 687 C CA . SER A 1 96 ? 14.249 3.919 3.232 1.00 88.50 96 SER A CA 1
ATOM 688 C C . SER A 1 96 ? 13.389 3.095 4.190 1.00 88.50 96 SER A C 1
ATOM 690 O O . SER A 1 96 ? 12.183 3.331 4.295 1.00 88.50 96 SER A O 1
ATOM 692 N N . ILE A 1 97 ? 13.982 2.127 4.899 1.00 91.56 97 ILE A N 1
ATOM 693 C CA . ILE A 1 97 ? 13.275 1.389 5.964 1.00 91.56 97 ILE A CA 1
ATOM 694 C C . ILE A 1 97 ? 12.715 2.371 7.005 1.00 91.56 97 ILE A C 1
ATOM 696 O O . ILE A 1 97 ? 11.575 2.211 7.444 1.00 91.56 97 ILE A O 1
ATOM 700 N N . GLU A 1 98 ? 13.481 3.412 7.343 1.00 93.31 98 GLU A N 1
ATOM 701 C CA . GLU A 1 98 ? 13.057 4.432 8.301 1.00 93.31 98 GLU A CA 1
ATOM 702 C C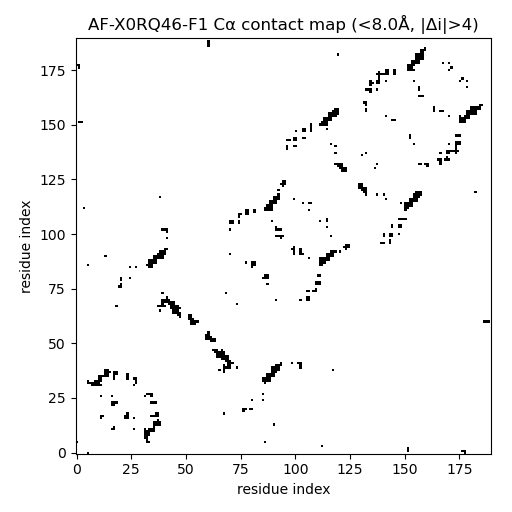 . GLU A 1 98 ? 11.878 5.257 7.766 1.00 93.31 98 GLU A C 1
ATOM 704 O O . GLU A 1 98 ? 10.913 5.457 8.494 1.00 93.31 98 GLU A O 1
ATOM 709 N N . GLU A 1 99 ? 11.875 5.636 6.480 1.00 94.25 99 GLU A N 1
ATOM 710 C CA . GLU A 1 99 ? 10.724 6.320 5.870 1.00 94.25 99 GLU A CA 1
ATOM 711 C C . GLU A 1 99 ? 9.478 5.426 5.830 1.00 94.25 99 GLU A C 1
ATOM 713 O O . GLU A 1 99 ? 8.369 5.888 6.099 1.00 94.25 99 GLU A O 1
ATOM 718 N N . PHE A 1 100 ? 9.629 4.133 5.514 1.00 95.69 100 PHE A N 1
ATOM 719 C CA . PHE A 1 100 ? 8.507 3.192 5.574 1.00 95.69 100 PHE A CA 1
ATOM 720 C C . PHE A 1 100 ? 7.927 3.124 6.989 1.00 95.69 100 PHE A C 1
ATOM 722 O O . PHE A 1 100 ? 6.707 3.157 7.156 1.00 95.69 100 PHE A O 1
ATOM 729 N N . ARG A 1 101 ? 8.787 3.053 8.006 1.00 96.19 101 ARG A N 1
ATOM 730 C CA . ARG A 1 101 ? 8.388 3.026 9.414 1.00 96.19 101 ARG A CA 1
ATOM 731 C C . ARG A 1 101 ? 7.716 4.333 9.847 1.00 96.19 101 ARG A C 1
ATOM 733 O O . ARG A 1 101 ? 6.670 4.286 10.490 1.00 96.19 101 ARG A O 1
ATOM 740 N N . GLU A 1 102 ? 8.264 5.482 9.465 1.00 96.94 102 GLU A N 1
ATOM 741 C CA . GLU A 1 102 ? 7.708 6.806 9.764 1.00 96.94 102 GLU A CA 1
ATOM 742 C C . GLU A 1 102 ? 6.296 6.958 9.186 1.00 96.94 102 GLU A C 1
ATOM 744 O O . GLU A 1 102 ? 5.337 7.210 9.920 1.00 96.94 102 GLU A O 1
ATOM 749 N N . VAL A 1 103 ? 6.141 6.710 7.882 1.00 97.81 103 VAL A N 1
ATOM 750 C CA . VAL A 1 103 ? 4.847 6.826 7.199 1.00 97.81 103 VAL A CA 1
ATOM 751 C C . VAL A 1 103 ? 3.839 5.816 7.751 1.00 97.81 103 VAL A C 1
ATOM 753 O O . VAL A 1 103 ? 2.667 6.152 7.940 1.00 97.81 103 VAL A O 1
ATOM 756 N N . ALA A 1 104 ? 4.277 4.591 8.057 1.00 98.25 104 ALA A N 1
ATOM 757 C CA . ALA A 1 104 ? 3.423 3.598 8.697 1.00 98.25 104 ALA A CA 1
ATOM 758 C C . ALA A 1 104 ? 2.919 4.073 10.065 1.00 98.25 104 ALA A C 1
ATOM 760 O O . ALA A 1 104 ? 1.735 3.908 10.351 1.00 98.25 104 ALA A O 1
ATOM 761 N N . GLY A 1 105 ? 3.776 4.691 10.885 1.00 98.06 105 GLY A N 1
ATOM 762 C CA . GLY A 1 105 ? 3.397 5.261 12.179 1.00 98.06 105 GLY A CA 1
ATOM 763 C C . GLY A 1 105 ? 2.324 6.345 12.045 1.00 98.06 105 GLY A C 1
ATOM 764 O O . GLY A 1 105 ? 1.272 6.255 12.679 1.00 98.06 105 GLY A O 1
ATOM 765 N N . VAL A 1 106 ? 2.535 7.308 11.142 1.00 97.94 106 VAL A N 1
ATOM 766 C CA . VAL A 1 106 ? 1.569 8.382 10.849 1.00 97.94 106 VAL A CA 1
ATOM 767 C C . VAL A 1 106 ? 0.212 7.814 10.416 1.00 97.94 106 VAL A C 1
ATOM 769 O O . VAL A 1 106 ? -0.840 8.205 10.929 1.00 97.94 106 VAL A O 1
ATOM 772 N N . LEU A 1 107 ? 0.209 6.853 9.488 1.00 98.12 107 LEU A N 1
ATOM 773 C CA . LEU A 1 107 ? -1.030 6.263 8.975 1.00 98.12 107 LEU A CA 1
ATOM 774 C C . LEU A 1 107 ? -1.700 5.320 9.979 1.00 98.12 107 LEU A C 1
ATOM 776 O O . LEU A 1 107 ? -2.929 5.235 9.997 1.00 98.12 107 LEU A O 1
ATOM 780 N N . SER A 1 108 ? -0.935 4.665 10.849 1.00 97.12 108 SER A N 1
ATOM 781 C CA . SER A 1 108 ? -1.445 3.861 11.967 1.00 97.12 108 SER A CA 1
ATOM 782 C C . SER A 1 108 ? -2.324 4.709 12.905 1.00 97.12 108 SER A C 1
ATOM 784 O O . SER A 1 108 ? -3.382 4.261 13.351 1.00 97.12 108 SER A O 1
ATOM 786 N N . ASP A 1 109 ? -1.969 5.982 13.108 1.00 96.44 109 ASP A N 1
ATOM 787 C CA . ASP A 1 109 ? -2.715 6.941 13.941 1.00 96.44 109 ASP A CA 1
ATOM 788 C C . ASP A 1 109 ? -3.925 7.593 13.246 1.00 96.44 109 ASP A C 1
ATOM 790 O O . ASP A 1 109 ? -4.691 8.350 13.862 1.00 96.44 109 ASP A O 1
ATOM 794 N N . SER A 1 110 ? -4.143 7.292 11.964 1.00 96.75 110 SER A N 1
ATOM 795 C CA . SER A 1 110 ? -5.299 7.787 11.207 1.00 96.75 110 SER A CA 1
ATOM 796 C C . SER A 1 110 ? -6.593 7.008 11.477 1.00 96.75 110 SER A C 1
ATOM 798 O O . SER A 1 110 ? -7.681 7.499 11.174 1.00 96.75 110 SER A O 1
ATOM 800 N N . GLY A 1 111 ? -6.492 5.811 12.067 1.00 96.00 111 GLY A N 1
ATOM 801 C CA . GLY A 1 111 ? -7.627 4.906 12.275 1.00 96.00 111 GLY A CA 1
ATOM 802 C C . GLY A 1 111 ? -7.995 4.067 11.046 1.00 96.00 111 GLY A C 1
ATOM 803 O O . GLY A 1 111 ? -9.116 3.560 10.979 1.00 96.00 111 GLY A O 1
ATOM 804 N N . ALA A 1 112 ? -7.086 3.935 10.073 1.00 98.00 112 ALA A N 1
ATOM 805 C CA . ALA A 1 112 ? -7.233 3.005 8.954 1.00 98.00 112 ALA A CA 1
ATOM 806 C C . ALA A 1 112 ? -7.437 1.557 9.443 1.00 98.00 112 ALA A C 1
ATOM 808 O O . ALA A 1 112 ? -6.871 1.145 10.454 1.00 98.00 112 ALA A O 1
ATOM 809 N N . ASP A 1 113 ? -8.234 0.773 8.711 1.00 98.38 113 ASP A N 1
ATOM 810 C CA . ASP A 1 113 ? -8.540 -0.624 9.056 1.00 98.38 113 ASP A CA 1
ATOM 811 C C . ASP A 1 113 ? -7.422 -1.589 8.652 1.00 98.38 113 ASP A C 1
ATOM 813 O O . ASP A 1 113 ? -7.354 -2.697 9.176 1.00 98.38 113 ASP A O 1
ATOM 817 N N . ALA A 1 114 ? -6.567 -1.180 7.714 1.00 98.56 114 ALA A N 1
ATOM 818 C CA . ALA A 1 114 ? -5.329 -1.854 7.343 1.00 98.56 114 ALA A CA 1
ATOM 819 C C . ALA A 1 114 ? -4.339 -0.849 6.745 1.00 98.56 114 ALA A C 1
ATOM 821 O O . ALA A 1 114 ? -4.741 0.178 6.187 1.00 98.56 114 ALA A O 1
ATOM 822 N N . LEU A 1 115 ? -3.050 -1.173 6.810 1.00 98.69 115 LEU A N 1
ATOM 823 C CA . LEU A 1 115 ? -2.020 -0.505 6.018 1.00 98.69 115 LEU A CA 1
ATOM 824 C C . LEU A 1 115 ? -1.653 -1.384 4.823 1.00 98.69 115 LEU A C 1
ATOM 826 O O . LEU A 1 115 ? -1.551 -2.596 4.965 1.00 98.69 115 LEU A O 1
ATOM 830 N N . GLU A 1 116 ? -1.416 -0.790 3.658 1.00 98.62 116 GLU A N 1
ATOM 831 C CA . GLU A 1 116 ? -0.855 -1.486 2.497 1.00 98.62 116 GLU A CA 1
ATOM 832 C C . GLU A 1 116 ? 0.523 -0.907 2.172 1.00 98.62 116 GLU A C 1
ATOM 834 O O . GLU A 1 116 ? 0.634 0.194 1.630 1.00 98.62 116 GLU A O 1
ATOM 839 N N . VAL A 1 117 ? 1.582 -1.657 2.476 1.00 97.19 117 VAL A N 1
ATOM 840 C CA . VAL A 1 117 ? 2.947 -1.262 2.126 1.00 97.19 117 VAL A CA 1
ATOM 841 C C . VAL A 1 117 ? 3.245 -1.634 0.677 1.00 97.19 117 VAL A C 1
ATOM 843 O O . VAL A 1 117 ? 3.161 -2.793 0.260 1.00 97.19 117 VAL A O 1
ATOM 846 N N . ASN A 1 118 ? 3.590 -0.628 -0.120 1.00 94.06 118 ASN A N 1
ATOM 847 C CA . ASN A 1 118 ? 3.957 -0.797 -1.514 1.00 94.06 118 ASN A CA 1
ATOM 848 C C . ASN A 1 118 ? 5.478 -0.968 -1.660 1.00 94.06 118 ASN A C 1
ATOM 850 O O . ASN A 1 118 ? 6.207 0.009 -1.824 1.00 94.06 118 ASN A O 1
ATOM 854 N N . VAL A 1 119 ? 5.939 -2.222 -1.672 1.00 86.69 119 VAL A N 1
ATOM 855 C CA . VAL A 1 119 ? 7.364 -2.597 -1.814 1.00 86.69 119 VAL A CA 1
ATOM 856 C C . VAL A 1 119 ? 7.827 -2.708 -3.273 1.00 86.69 119 VAL A C 1
ATOM 858 O O . VAL A 1 119 ? 8.888 -3.243 -3.566 1.00 86.69 119 VAL A O 1
ATOM 861 N N . SER A 1 120 ? 7.026 -2.231 -4.230 1.00 69.19 120 SER A N 1
ATOM 862 C CA . SER A 1 120 ? 7.371 -2.325 -5.657 1.00 69.19 120 SER A CA 1
ATOM 863 C C . SER A 1 120 ? 8.246 -1.177 -6.174 1.00 69.19 120 SER A C 1
ATOM 865 O O . SER A 1 120 ? 8.615 -1.183 -7.350 1.00 69.19 120 SER A O 1
ATOM 867 N N . CYS A 1 121 ? 8.536 -0.173 -5.338 1.00 56.09 121 CYS A N 1
ATOM 868 C CA . CYS A 1 121 ? 9.191 1.054 -5.776 1.00 56.09 121 CYS A CA 1
ATOM 869 C C . CYS A 1 121 ? 10.728 0.916 -5.764 1.00 56.09 121 CYS A C 1
ATOM 871 O O . CYS A 1 121 ? 11.290 0.659 -4.706 1.00 56.09 121 CYS A O 1
ATOM 873 N N . PRO A 1 122 ? 11.414 1.142 -6.901 1.00 46.41 122 PRO A N 1
ATOM 874 C CA . PRO A 1 122 ? 12.827 0.795 -7.086 1.00 46.41 122 PRO A CA 1
ATOM 875 C C . PRO A 1 122 ? 13.874 1.695 -6.411 1.00 46.41 122 PRO A C 1
ATOM 877 O O . PRO A 1 122 ? 15.070 1.437 -6.545 1.00 46.41 122 PRO A O 1
ATOM 880 N N . ASN A 1 123 ? 13.452 2.762 -5.728 1.00 41.12 123 ASN A N 1
ATOM 881 C CA . ASN A 1 123 ? 14.308 3.915 -5.429 1.00 41.12 123 ASN A CA 1
ATOM 882 C C . ASN A 1 123 ? 14.450 4.150 -3.926 1.00 41.12 123 ASN A C 1
ATOM 884 O O . ASN A 1 123 ? 13.893 5.109 -3.394 1.00 41.12 123 ASN A O 1
ATOM 888 N N . VAL A 1 124 ? 15.184 3.272 -3.260 1.00 42.88 124 VAL A N 1
ATOM 889 C CA . VAL A 1 124 ? 15.534 3.415 -1.847 1.00 42.88 124 VAL A CA 1
ATOM 890 C C . VAL A 1 124 ? 17.061 3.526 -1.797 1.00 42.88 124 VAL A C 1
ATOM 892 O O . VAL A 1 124 ? 17.751 2.531 -1.874 1.00 42.88 124 VAL A O 1
ATOM 895 N N . GLU A 1 125 ? 17.651 4.713 -1.860 1.00 38.56 125 GLU A N 1
ATOM 896 C CA . GLU A 1 125 ? 19.114 4.815 -2.021 1.00 38.56 125 GLU A CA 1
ATOM 897 C C . GLU A 1 125 ? 19.890 4.182 -0.843 1.00 38.56 125 GLU A C 1
ATOM 899 O O . GLU A 1 125 ? 20.017 4.795 0.208 1.00 38.56 125 GLU A O 1
ATOM 904 N N . GLU A 1 126 ? 20.462 2.987 -1.043 1.00 38.38 126 GLU A N 1
ATOM 905 C CA . GLU A 1 126 ? 21.648 2.494 -0.331 1.00 38.38 126 GLU A CA 1
ATOM 906 C C . GLU A 1 126 ? 22.583 1.737 -1.302 1.00 38.38 126 GLU A C 1
ATOM 908 O O . GLU A 1 126 ? 22.174 0.845 -2.042 1.00 38.38 126 GLU A O 1
ATOM 913 N N . GLU A 1 127 ? 23.841 2.183 -1.290 1.00 34.81 127 GLU A N 1
ATOM 914 C CA . GLU A 1 127 ? 25.159 1.708 -1.762 1.00 34.81 127 GLU A CA 1
ATOM 915 C C . GLU A 1 127 ? 25.382 0.441 -2.636 1.00 34.81 127 GLU A C 1
ATOM 917 O O . GLU A 1 127 ? 26.513 0.250 -3.079 1.00 34.81 127 GLU A O 1
ATOM 922 N N . MET A 1 128 ? 24.400 -0.411 -2.968 1.00 28.67 128 MET A N 1
ATOM 923 C CA . MET A 1 128 ? 24.630 -1.642 -3.761 1.00 28.67 128 MET A CA 1
ATOM 924 C C . MET A 1 128 ? 23.503 -2.065 -4.732 1.00 28.67 128 MET A C 1
ATOM 926 O O . MET A 1 128 ? 23.327 -3.251 -5.009 1.00 28.67 128 MET A O 1
ATOM 930 N N . GLY A 1 129 ? 22.795 -1.120 -5.353 1.00 35.53 129 GLY A N 1
ATOM 931 C CA . GLY A 1 129 ? 21.974 -1.397 -6.543 1.00 35.53 129 GLY A CA 1
ATOM 932 C C . GLY A 1 129 ? 20.468 -1.214 -6.354 1.00 35.53 129 GLY A C 1
ATOM 933 O O . GLY A 1 129 ? 19.972 -1.009 -5.257 1.00 35.53 129 GLY A O 1
ATOM 934 N N . MET A 1 130 ? 19.747 -1.215 -7.478 1.00 37.12 130 MET A N 1
ATOM 935 C CA . MET A 1 130 ? 18.307 -0.935 -7.558 1.00 37.12 130 MET A CA 1
ATOM 936 C C . MET A 1 130 ? 17.501 -1.792 -6.570 1.00 37.12 130 MET A C 1
ATOM 938 O O . MET A 1 130 ? 17.600 -3.018 -6.631 1.00 37.12 130 MET A O 1
ATOM 942 N N . LEU A 1 131 ? 16.629 -1.183 -5.756 1.00 46.62 131 LEU A N 1
ATOM 943 C CA . LEU A 1 131 ? 15.699 -1.925 -4.896 1.00 46.62 131 LEU A CA 1
ATOM 944 C C . LEU A 1 131 ? 14.532 -2.459 -5.705 1.00 46.62 131 LEU A C 1
ATOM 946 O O . LEU A 1 131 ? 13.393 -2.018 -5.608 1.00 46.62 131 LEU A O 1
ATOM 950 N N . GLY A 1 132 ? 14.814 -3.452 -6.538 1.00 51.53 132 GLY A N 1
ATOM 951 C CA . GLY A 1 132 ? 13.765 -4.361 -6.967 1.00 51.53 132 GLY A CA 1
ATOM 952 C C . GLY A 1 132 ? 13.098 -5.013 -5.754 1.00 51.53 132 GLY A C 1
ATOM 953 O O . GLY A 1 132 ? 13.632 -5.004 -4.650 1.00 51.53 132 GLY A O 1
ATOM 954 N N . ALA A 1 133 ? 11.923 -5.603 -5.964 1.00 61.97 133 ALA A N 1
ATOM 955 C CA . ALA A 1 133 ? 11.329 -6.491 -4.975 1.00 61.97 133 ALA A CA 1
ATOM 956 C C . ALA A 1 133 ? 12.272 -7.690 -4.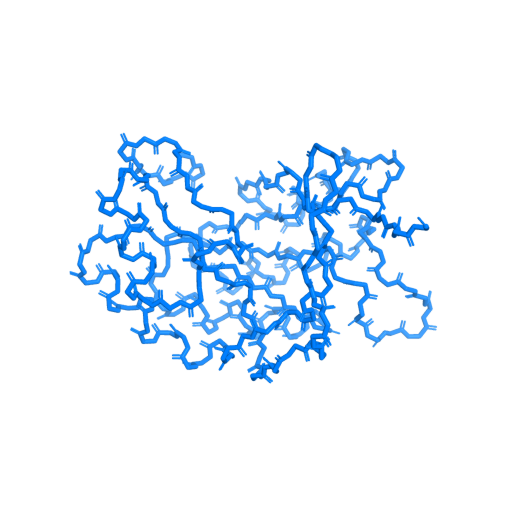760 1.00 61.97 133 ALA A C 1
ATOM 958 O O . ALA A 1 133 ? 12.202 -8.668 -5.498 1.00 61.97 133 ALA A O 1
ATOM 959 N N . ASP A 1 134 ? 13.190 -7.580 -3.803 1.00 79.44 134 ASP A N 1
ATOM 960 C CA . ASP A 1 134 ? 14.017 -8.674 -3.310 1.00 79.44 134 ASP A CA 1
ATOM 961 C C . ASP A 1 134 ? 13.523 -9.130 -1.933 1.00 79.44 134 ASP A C 1
ATOM 963 O O . ASP A 1 134 ? 12.853 -8.398 -1.192 1.00 79.44 134 ASP A O 1
ATOM 967 N N . CYS A 1 135 ? 13.827 -10.384 -1.607 1.00 87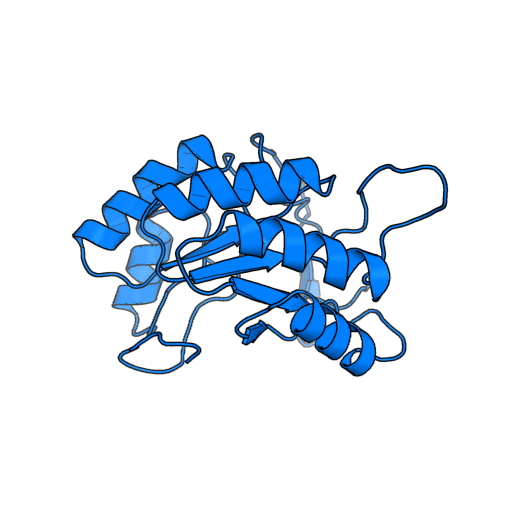.50 135 CYS A N 1
ATOM 968 C CA . CYS A 1 135 ? 13.359 -11.025 -0.386 1.00 87.50 135 CYS A CA 1
ATOM 969 C C . CYS A 1 135 ? 13.844 -10.300 0.875 1.00 87.50 135 CYS A C 1
ATOM 971 O O . CYS A 1 135 ? 13.055 -10.072 1.788 1.00 87.50 135 CYS A O 1
ATOM 973 N N . LEU A 1 136 ? 15.125 -9.930 0.940 1.00 87.75 136 LEU A N 1
ATOM 974 C CA . LEU A 1 136 ? 15.718 -9.387 2.160 1.00 87.75 136 LEU A CA 1
ATOM 975 C C . LEU A 1 136 ? 15.094 -8.036 2.518 1.00 87.75 136 LEU A C 1
ATOM 977 O O . LEU A 1 136 ? 14.730 -7.808 3.671 1.00 87.75 136 LEU A O 1
ATOM 981 N N . ASN A 1 137 ? 14.938 -7.158 1.532 1.00 86.31 137 ASN A N 1
ATOM 982 C CA . ASN A 1 137 ? 14.343 -5.846 1.744 1.00 86.31 137 ASN A CA 1
ATOM 983 C C . ASN A 1 137 ? 12.845 -5.937 2.021 1.00 86.31 137 ASN A C 1
ATOM 985 O O . ASN A 1 137 ? 12.357 -5.256 2.920 1.00 86.31 137 ASN A O 1
ATOM 989 N N . THR A 1 138 ? 12.122 -6.824 1.331 1.00 92.81 138 THR A N 1
ATOM 990 C CA . THR A 1 138 ? 10.698 -7.058 1.615 1.00 92.81 138 THR A CA 1
ATOM 991 C C . THR A 1 138 ? 10.490 -7.496 3.066 1.00 92.81 138 THR A C 1
ATOM 993 O O . THR A 1 138 ? 9.621 -6.958 3.749 1.00 92.81 138 THR A O 1
ATOM 996 N N . G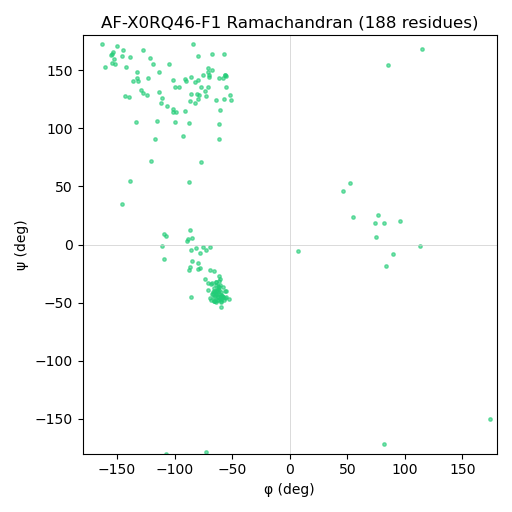LU A 1 139 ? 11.307 -8.428 3.560 1.00 95.50 139 GLU A N 1
ATOM 997 C CA . GLU A 1 139 ? 11.248 -8.915 4.941 1.00 95.50 139 GLU A CA 1
ATOM 998 C C . GLU A 1 139 ? 11.565 -7.804 5.952 1.00 95.50 139 GLU A C 1
ATOM 1000 O O . GLU A 1 139 ? 10.773 -7.566 6.864 1.00 95.50 139 GLU A O 1
ATOM 1005 N N . LYS A 1 140 ? 12.665 -7.063 5.750 1.00 94.88 140 LYS A N 1
ATOM 1006 C CA . LYS A 1 140 ? 13.082 -5.958 6.632 1.00 94.88 140 LYS A CA 1
ATOM 1007 C C . LYS A 1 140 ? 12.065 -4.818 6.686 1.00 94.88 140 LYS A C 1
ATOM 1009 O O . LYS A 1 140 ? 11.720 -4.364 7.774 1.00 94.88 140 LYS A O 1
ATOM 1014 N N . VAL A 1 141 ? 11.575 -4.362 5.530 1.00 95.56 141 VAL A N 1
ATOM 1015 C CA . VAL A 1 141 ? 10.558 -3.302 5.451 1.00 95.56 141 VAL A CA 1
ATOM 1016 C C . VAL A 1 141 ? 9.274 -3.757 6.132 1.00 95.56 141 VAL A C 1
ATOM 1018 O O . VAL A 1 141 ? 8.703 -3.007 6.920 1.00 95.56 141 VAL A O 1
ATOM 1021 N N . THR A 1 142 ? 8.833 -4.990 5.874 1.00 97.50 142 THR A N 1
ATOM 1022 C CA . THR A 1 142 ? 7.613 -5.512 6.499 1.00 97.50 142 THR A CA 1
ATOM 1023 C C . THR A 1 142 ? 7.765 -5.586 8.018 1.00 97.50 142 THR A C 1
ATOM 1025 O O . THR A 1 142 ? 6.880 -5.106 8.722 1.00 97.50 142 THR A O 1
ATOM 1028 N N . ALA A 1 143 ? 8.898 -6.085 8.525 1.00 98.25 143 ALA A N 1
ATOM 1029 C CA . ALA A 1 143 ? 9.172 -6.149 9.960 1.00 98.25 143 ALA A CA 1
ATOM 1030 C C . ALA A 1 143 ? 9.153 -4.757 10.613 1.00 98.25 143 ALA A C 1
ATOM 1032 O O . ALA A 1 143 ? 8.428 -4.545 11.583 1.00 98.25 143 ALA A O 1
ATOM 1033 N N . ALA A 1 144 ? 9.856 -3.780 10.030 1.00 97.62 144 ALA A N 1
ATOM 1034 C CA . ALA A 1 144 ? 9.893 -2.409 10.544 1.00 97.62 144 ALA A CA 1
ATOM 1035 C C . ALA A 1 144 ? 8.505 -1.740 10.556 1.00 97.62 144 ALA A C 1
ATOM 1037 O O . ALA A 1 144 ? 8.149 -1.041 11.504 1.00 97.62 144 ALA A O 1
ATOM 1038 N N . VAL A 1 145 ? 7.688 -1.983 9.526 1.00 98.12 145 VAL A N 1
ATOM 1039 C CA . VAL A 1 145 ? 6.298 -1.507 9.474 1.00 98.12 145 VAL A CA 1
ATOM 1040 C C . VAL A 1 145 ? 5.445 -2.196 10.542 1.00 98.12 145 VAL A C 1
ATOM 1042 O O . VAL A 1 145 ? 4.643 -1.538 11.207 1.00 98.12 145 VAL A O 1
ATOM 1045 N N . LYS A 1 146 ? 5.606 -3.509 10.742 1.00 98.12 146 LYS A N 1
ATOM 1046 C CA . LYS A 1 146 ? 4.855 -4.275 11.747 1.00 98.12 146 LYS A CA 1
ATOM 1047 C C . LYS A 1 146 ? 5.147 -3.837 13.179 1.00 98.12 146 LYS A C 1
ATOM 1049 O O . LYS A 1 146 ? 4.229 -3.881 13.989 1.00 98.12 146 LYS A O 1
ATOM 1054 N N . GLU A 1 147 ? 6.360 -3.377 13.483 1.00 98.12 147 GLU A N 1
ATOM 1055 C CA . GLU A 1 147 ? 6.718 -2.866 14.817 1.00 98.12 147 GLU A CA 1
ATOM 1056 C C . GLU A 1 147 ? 5.891 -1.645 15.246 1.00 98.12 147 GLU A C 1
ATOM 1058 O O . GLU A 1 147 ? 5.642 -1.454 16.436 1.00 98.12 147 GLU A O 1
ATOM 1063 N N . VAL A 1 148 ? 5.464 -0.814 14.291 1.00 98.12 148 VAL A N 1
ATOM 1064 C CA . VAL A 1 148 ? 4.748 0.449 14.560 1.00 98.12 148 VAL A CA 1
ATOM 1065 C C . VAL A 1 148 ? 3.266 0.406 14.173 1.00 98.12 148 VAL A C 1
ATOM 1067 O O . VAL A 1 148 ? 2.488 1.293 14.538 1.00 98.12 148 VAL A O 1
ATOM 1070 N N . SER A 1 149 ? 2.850 -0.618 13.426 1.00 98.06 149 SER A N 1
ATOM 1071 C CA . SER A 1 149 ? 1.481 -0.735 12.936 1.00 98.06 149 SER A CA 1
ATOM 1072 C C . SER A 1 149 ? 0.529 -1.284 14.000 1.00 98.06 149 SER A C 1
ATOM 1074 O O . SER A 1 149 ? 0.770 -2.323 14.611 1.00 98.06 149 SER A O 1
ATOM 1076 N N . LYS A 1 150 ? -0.590 -0.583 14.199 1.00 96.69 150 LYS A N 1
ATOM 1077 C CA . LYS A 1 150 ? -1.724 -1.017 15.025 1.00 96.69 150 LYS A CA 1
ATOM 1078 C C . LYS A 1 150 ? -2.712 -1.891 14.237 1.00 96.69 150 LYS A C 1
ATOM 1080 O O . LYS A 1 150 ? -3.158 -2.894 14.796 1.00 96.69 150 LYS A O 1
ATOM 1085 N N . PRO A 1 151 ? -3.104 -1.545 12.991 1.00 97.75 151 PRO A N 1
ATOM 1086 C CA . PRO A 1 151 ? -3.957 -2.415 12.188 1.00 97.75 151 PRO A CA 1
ATOM 1087 C C . PRO A 1 151 ? -3.141 -3.501 11.448 1.00 97.75 151 PRO A C 1
ATOM 1089 O O . PRO A 1 151 ? -1.911 -3.475 11.446 1.00 97.75 151 PRO A O 1
ATOM 1092 N N . PRO A 1 152 ? -3.808 -4.466 10.792 1.00 98.56 152 PRO A N 1
ATOM 1093 C CA . PRO A 1 152 ? -3.156 -5.418 9.897 1.00 98.56 152 PRO A CA 1
ATOM 1094 C C . PRO A 1 152 ? -2.372 -4.737 8.764 1.00 98.56 152 PRO A C 1
ATOM 1096 O O . PRO A 1 152 ? -2.789 -3.707 8.230 1.00 98.56 152 PRO A O 1
ATOM 1099 N N . VAL A 1 153 ? -1.258 -5.347 8.364 1.00 98.69 153 VAL A N 1
ATOM 1100 C CA . VAL A 1 153 ? -0.358 -4.877 7.306 1.00 98.69 153 VAL A CA 1
ATOM 1101 C C . VAL A 1 153 ? -0.434 -5.816 6.113 1.00 98.69 153 VAL A C 1
ATOM 1103 O O . VAL A 1 153 ? -0.157 -7.013 6.207 1.00 98.69 153 VAL A O 1
ATOM 1106 N N . PHE A 1 154 ? -0.803 -5.252 4.970 1.00 98.56 154 PHE A N 1
ATOM 1107 C CA . PHE A 1 154 ? -0.834 -5.919 3.679 1.00 98.56 154 PHE A CA 1
ATOM 1108 C C . PHE A 1 154 ? 0.419 -5.534 2.898 1.00 98.56 154 PHE A C 1
ATOM 1110 O O . PHE A 1 154 ? 0.770 -4.356 2.843 1.00 98.56 154 PHE A O 1
ATOM 1117 N N . VAL A 1 155 ? 1.081 -6.497 2.261 1.00 97.75 155 VAL A N 1
ATOM 1118 C CA . VAL A 1 155 ? 2.276 -6.228 1.446 1.00 97.75 155 VAL A CA 1
ATOM 1119 C C . VAL A 1 155 ? 1.929 -6.355 -0.032 1.00 97.75 155 VAL A C 1
ATOM 1121 O O . VAL A 1 155 ? 1.508 -7.419 -0.493 1.00 97.75 155 VAL A O 1
ATOM 1124 N N . LYS A 1 156 ? 2.089 -5.261 -0.788 1.00 97.25 156 LYS A N 1
ATOM 1125 C CA . LYS A 1 156 ? 1.771 -5.209 -2.219 1.00 97.25 156 LYS A CA 1
ATOM 1126 C C . LYS A 1 156 ? 2.974 -5.577 -3.078 1.00 97.25 156 LYS A C 1
ATOM 1128 O O . LYS A 1 156 ? 3.954 -4.835 -3.138 1.00 97.25 156 LYS A O 1
ATOM 1133 N N . LEU A 1 157 ? 2.867 -6.694 -3.793 1.00 94.50 157 LEU A N 1
ATOM 1134 C CA . LEU A 1 157 ? 3.980 -7.295 -4.526 1.00 94.50 157 LEU A CA 1
ATOM 1135 C C . LEU A 1 157 ? 4.084 -6.799 -5.969 1.00 94.50 157 LEU A C 1
ATOM 1137 O O . LEU A 1 157 ? 3.086 -6.626 -6.674 1.00 94.50 157 LEU A O 1
ATOM 1141 N N . SER A 1 158 ? 5.322 -6.616 -6.427 1.00 90.81 158 SER A N 1
ATOM 1142 C CA . SER A 1 158 ? 5.633 -6.408 -7.842 1.00 90.81 158 SER A CA 1
ATOM 1143 C C . SER A 1 158 ? 5.573 -7.744 -8.591 1.00 90.81 158 SER A C 1
ATOM 1145 O O . SER A 1 158 ? 6.155 -8.715 -8.111 1.00 90.81 158 SER A O 1
ATOM 1147 N N . PRO A 1 159 ? 4.955 -7.807 -9.783 1.00 90.88 159 PRO A N 1
ATOM 1148 C CA . PRO A 1 159 ? 5.051 -8.982 -10.650 1.00 90.88 159 PRO A CA 1
ATOM 1149 C C . PRO A 1 159 ? 6.380 -9.051 -11.417 1.00 90.88 159 PRO A C 1
ATOM 1151 O O . PRO A 1 159 ? 6.638 -10.027 -12.108 1.00 90.88 159 PRO A O 1
ATOM 1154 N N . ASN A 1 160 ? 7.214 -8.007 -11.351 1.00 89.19 160 ASN A N 1
ATOM 1155 C CA . ASN A 1 160 ? 8.429 -7.873 -12.160 1.00 89.19 160 ASN A CA 1
ATOM 1156 C C . ASN A 1 160 ? 9.636 -8.537 -11.477 1.00 89.19 160 ASN A C 1
ATOM 1158 O O . ASN A 1 160 ? 10.650 -7.881 -11.235 1.00 89.19 160 ASN A O 1
ATOM 1162 N N . VAL A 1 161 ? 9.485 -9.809 -11.117 1.00 88.62 161 VAL A N 1
ATOM 1163 C CA . VAL A 1 161 ? 10.476 -10.646 -10.427 1.00 88.62 161 VAL A CA 1
ATOM 1164 C C . VAL A 1 161 ? 10.481 -12.044 -11.040 1.00 88.62 161 VAL A C 1
ATOM 1166 O O . VAL A 1 161 ? 9.520 -12.428 -11.702 1.00 88.62 161 VAL A O 1
ATOM 1169 N N . THR A 1 162 ? 11.548 -12.810 -10.815 1.00 89.06 162 THR A N 1
ATOM 1170 C CA . THR A 1 162 ? 11.649 -14.191 -11.313 1.00 89.06 162 THR A CA 1
ATOM 1171 C C . THR A 1 162 ? 10.664 -15.123 -10.610 1.00 89.06 162 THR A C 1
ATOM 1173 O O . THR A 1 162 ? 9.948 -15.865 -11.277 1.00 89.06 162 THR A O 1
ATOM 1176 N N . ASP A 1 163 ? 10.603 -15.065 -9.276 1.00 91.88 163 ASP A N 1
ATOM 1177 C CA . ASP A 1 163 ? 9.673 -15.853 -8.467 1.00 91.88 163 ASP A CA 1
ATOM 1178 C C . ASP A 1 163 ? 8.991 -14.965 -7.416 1.00 91.88 163 ASP A C 1
ATOM 1180 O O . ASP A 1 163 ? 9.576 -14.561 -6.410 1.00 91.88 163 ASP A O 1
ATOM 1184 N N . ILE A 1 164 ? 7.717 -14.644 -7.652 1.00 94.19 164 ILE A N 1
ATOM 1185 C CA . ILE A 1 164 ? 6.913 -13.835 -6.729 1.00 94.19 164 ILE A CA 1
ATOM 1186 C C . ILE A 1 164 ? 6.588 -14.579 -5.425 1.00 94.19 164 ILE A C 1
ATOM 1188 O O . ILE A 1 164 ? 6.315 -13.936 -4.410 1.00 94.19 164 ILE A O 1
ATOM 1192 N N . ALA A 1 165 ? 6.633 -15.916 -5.418 1.00 96.56 165 ALA A N 1
ATOM 1193 C CA . ALA A 1 165 ? 6.376 -16.704 -4.218 1.00 96.56 165 ALA A CA 1
ATOM 1194 C C . ALA A 1 165 ? 7.494 -16.525 -3.183 1.00 96.56 165 ALA A C 1
ATOM 1196 O O . ALA A 1 165 ? 7.208 -16.499 -1.985 1.00 96.56 165 ALA A O 1
ATOM 1197 N N . GLU A 1 166 ? 8.747 -16.344 -3.612 1.00 95.50 166 GLU A N 1
ATOM 1198 C CA . GLU A 1 166 ? 9.856 -16.036 -2.701 1.00 95.50 166 GLU A CA 1
ATOM 1199 C C . GLU A 1 166 ? 9.656 -14.679 -2.015 1.00 95.50 166 GLU A C 1
ATOM 1201 O O . GLU A 1 166 ? 9.807 -14.576 -0.793 1.00 95.50 166 GLU A O 1
ATOM 1206 N N . ILE A 1 167 ? 9.209 -13.668 -2.771 1.00 94.81 167 ILE A N 1
ATOM 1207 C CA . ILE A 1 167 ? 8.890 -12.339 -2.231 1.00 94.81 167 ILE A CA 1
ATOM 1208 C C . ILE A 1 167 ? 7.713 -12.421 -1.249 1.00 94.81 167 ILE A C 1
ATOM 1210 O O . ILE A 1 167 ? 7.763 -11.834 -0.169 1.00 94.81 167 ILE A O 1
ATOM 1214 N N . ALA A 1 168 ? 6.673 -13.193 -1.578 1.00 96.88 168 ALA A N 1
ATOM 1215 C CA . ALA A 1 168 ? 5.530 -13.403 -0.691 1.00 96.88 168 ALA A CA 1
ATOM 1216 C C . ALA A 1 168 ? 5.932 -14.083 0.630 1.00 96.88 168 ALA A C 1
ATOM 1218 O O . ALA A 1 168 ? 5.505 -13.648 1.697 1.00 96.88 168 ALA A O 1
ATOM 1219 N N . ARG A 1 169 ? 6.800 -15.106 0.583 1.00 98.06 169 ARG A N 1
ATOM 1220 C CA . ARG A 1 169 ? 7.347 -15.753 1.792 1.00 98.06 169 ARG A CA 1
ATOM 1221 C C . ARG A 1 169 ? 8.205 -14.796 2.615 1.00 98.06 169 ARG A C 1
ATOM 1223 O O . ARG A 1 169 ? 8.227 -14.896 3.835 1.00 98.06 169 ARG A O 1
ATOM 1230 N N . ALA A 1 170 ? 8.932 -13.890 1.970 1.00 96.38 170 ALA A N 1
ATOM 1231 C CA . ALA A 1 170 ? 9.709 -12.877 2.671 1.00 96.38 170 ALA A CA 1
ATOM 1232 C C . ALA A 1 170 ? 8.822 -11.859 3.399 1.00 96.38 170 ALA A C 1
ATOM 1234 O O . ALA A 1 170 ? 9.072 -11.545 4.561 1.00 96.38 170 ALA A O 1
ATOM 1235 N N . ALA A 1 171 ? 7.743 -11.411 2.754 1.00 97.31 171 ALA A N 1
ATOM 1236 C CA . ALA A 1 171 ? 6.715 -10.598 3.397 1.00 97.31 171 ALA A CA 1
ATOM 1237 C C . ALA A 1 171 ? 6.085 -11.326 4.602 1.00 97.31 171 ALA A C 1
ATOM 1239 O O . ALA A 1 171 ? 5.949 -10.738 5.671 1.00 97.31 171 ALA A O 1
ATOM 1240 N N . GLU A 1 172 ? 5.761 -12.616 4.464 1.00 98.44 172 GLU A N 1
ATOM 1241 C CA . GLU A 1 172 ? 5.250 -13.444 5.568 1.00 98.44 172 GLU A CA 1
ATOM 1242 C C . GLU A 1 172 ? 6.242 -13.524 6.741 1.00 98.44 172 GLU A C 1
ATOM 1244 O O . GLU A 1 172 ? 5.847 -13.286 7.881 1.00 98.44 172 GLU A O 1
ATOM 1249 N N . ARG A 1 173 ? 7.537 -13.778 6.486 1.00 98.50 173 ARG A N 1
ATOM 1250 C CA . ARG A 1 173 ? 8.578 -13.787 7.536 1.00 98.50 173 ARG A CA 1
ATOM 1251 C C . ARG A 1 173 ? 8.724 -12.439 8.242 1.00 98.50 173 ARG A C 1
ATOM 1253 O O . ARG A 1 173 ? 8.945 -12.413 9.447 1.00 98.50 173 ARG A O 1
ATOM 1260 N N . GLY A 1 174 ? 8.543 -11.338 7.512 1.00 97.69 174 GLY A N 1
ATOM 1261 C CA . GLY A 1 174 ? 8.500 -9.989 8.080 1.00 97.69 174 GLY A CA 1
ATOM 1262 C C . GLY A 1 174 ? 7.218 -9.682 8.866 1.00 97.69 174 GLY A C 1
ATOM 1263 O O . GLY A 1 174 ? 7.110 -8.614 9.460 1.00 97.69 174 GLY A O 1
ATOM 1264 N N . GLY A 1 175 ? 6.244 -10.597 8.892 1.00 98.25 175 GLY A N 1
ATOM 1265 C CA . GLY A 1 175 ? 5.024 -10.487 9.690 1.00 98.25 175 GLY A CA 1
ATOM 1266 C C . GLY A 1 175 ? 3.813 -9.914 8.952 1.00 98.25 175 GLY A C 1
ATOM 1267 O O . GLY A 1 175 ? 2.890 -9.435 9.612 1.00 98.25 175 GLY A O 1
ATOM 1268 N N . ALA A 1 176 ? 3.793 -9.932 7.615 1.00 98.25 176 ALA A N 1
ATOM 1269 C CA . ALA A 1 176 ? 2.625 -9.517 6.836 1.00 98.25 176 ALA A CA 1
ATOM 1270 C C . ALA A 1 176 ? 1.360 -10.300 7.234 1.00 98.25 176 ALA A C 1
ATOM 1272 O O . ALA A 1 176 ? 1.381 -11.525 7.321 1.00 98.25 176 ALA A O 1
ATOM 1273 N N . ASP A 1 177 ? 0.230 -9.604 7.390 1.00 98.62 177 ASP A N 1
ATOM 1274 C CA . ASP A 1 177 ? -1.068 -10.232 7.675 1.00 98.62 177 ASP A CA 1
ATOM 1275 C C . ASP A 1 177 ? -1.814 -10.636 6.393 1.00 98.62 177 ASP A C 1
ATOM 1277 O O . ASP A 1 177 ? -2.712 -11.482 6.420 1.00 98.62 177 ASP A O 1
ATOM 1281 N N . ALA A 1 178 ? -1.474 -10.008 5.262 1.00 98.12 178 ALA A N 1
ATOM 1282 C CA . ALA A 1 178 ? -1.965 -10.380 3.940 1.00 98.12 178 ALA A CA 1
ATOM 1283 C C . ALA A 1 178 ? -1.003 -9.953 2.825 1.00 98.12 178 ALA A C 1
ATOM 1285 O O . ALA A 1 178 ? -0.150 -9.081 2.994 1.00 98.12 178 ALA A O 1
ATOM 1286 N N . ILE A 1 179 ? -1.211 -10.531 1.645 1.00 97.75 179 ILE A N 1
ATOM 1287 C CA . ILE A 1 179 ? -0.507 -10.181 0.414 1.00 97.75 179 ILE A CA 1
ATOM 1288 C C . ILE A 1 179 ? -1.496 -9.556 -0.571 1.00 97.75 179 ILE A C 1
ATOM 1290 O O . ILE A 1 179 ? -2.548 -10.138 -0.845 1.00 97.75 179 ILE A O 1
ATOM 1294 N N . THR A 1 180 ? -1.135 -8.408 -1.148 1.00 97.44 180 THR A N 1
ATOM 1295 C CA . THR A 1 180 ? -1.824 -7.832 -2.311 1.00 97.44 180 THR A CA 1
ATOM 1296 C C . THR A 1 180 ? -1.001 -8.136 -3.562 1.00 97.44 180 THR A C 1
ATOM 1298 O O . THR A 1 180 ? 0.106 -7.624 -3.726 1.00 97.44 180 THR A O 1
ATOM 1301 N N . ALA A 1 181 ? -1.536 -8.945 -4.475 1.00 95.00 181 ALA A N 1
ATOM 1302 C CA . ALA A 1 181 ? -0.870 -9.293 -5.728 1.00 95.00 181 ALA A CA 1
ATOM 1303 C C . ALA A 1 181 ? -1.804 -9.024 -6.927 1.00 95.00 181 ALA A C 1
ATOM 1305 O O . ALA A 1 181 ? -2.958 -9.441 -6.902 1.00 95.00 181 ALA A O 1
ATOM 1306 N N . VAL A 1 182 ? -1.387 -8.326 -7.987 1.00 94.44 182 VAL A N 1
ATOM 1307 C CA . VAL A 1 182 ? -0.055 -7.750 -8.272 1.00 94.44 182 VAL A CA 1
ATOM 1308 C C . VAL A 1 182 ? -0.119 -6.235 -8.477 1.00 94.44 182 VAL A C 1
ATOM 1310 O O . VAL A 1 182 ? -1.173 -5.671 -8.772 1.00 94.44 182 VAL A O 1
ATOM 1313 N N . ASN A 1 183 ? 1.025 -5.559 -8.335 1.00 93.19 183 ASN A N 1
ATOM 1314 C CA . ASN A 1 183 ? 1.213 -4.234 -8.924 1.00 93.19 183 ASN A CA 1
ATOM 1315 C C . ASN A 1 183 ? 1.381 -4.327 -10.459 1.00 93.19 183 ASN A C 1
ATOM 1317 O O . ASN A 1 183 ? 1.301 -5.403 -11.041 1.00 93.19 183 ASN A O 1
ATOM 1321 N N . THR A 1 184 ? 1.593 -3.207 -11.143 1.00 91.94 184 THR A N 1
ATOM 1322 C CA . THR A 1 184 ? 1.671 -3.155 -12.610 1.00 91.94 184 THR A CA 1
ATOM 1323 C C . THR A 1 184 ? 2.932 -3.817 -13.179 1.00 91.94 184 THR A C 1
ATOM 1325 O O . THR A 1 184 ? 4.022 -3.709 -12.609 1.00 91.94 184 THR A O 1
ATOM 1328 N N . LEU A 1 185 ? 2.800 -4.444 -14.351 1.00 91.94 185 LEU A N 1
ATOM 1329 C CA . LEU A 1 185 ? 3.929 -4.916 -15.159 1.00 91.94 185 LEU A CA 1
ATOM 1330 C C . LEU A 1 185 ? 4.685 -3.736 -15.789 1.00 91.94 185 LEU A C 1
ATOM 1332 O O . LEU A 1 185 ? 4.083 -2.713 -16.122 1.00 91.94 185 LEU A O 1
ATOM 1336 N N . LYS A 1 186 ? 6.001 -3.883 -15.973 1.00 88.88 186 LYS A N 1
ATOM 1337 C CA . LYS A 1 186 ? 6.802 -2.949 -16.774 1.00 88.88 186 LYS A CA 1
ATOM 1338 C C . LYS A 1 186 ? 6.458 -3.125 -18.252 1.00 88.88 186 LYS A C 1
ATOM 1340 O O . LYS A 1 186 ? 6.397 -4.243 -18.752 1.00 88.88 186 LYS A O 1
ATOM 1345 N N . GLY A 1 187 ? 6.280 -2.011 -18.948 1.00 86.75 187 GLY A N 1
ATOM 1346 C CA . GLY A 1 187 ? 6.015 -1.979 -20.379 1.00 86.75 187 GLY A CA 1
ATOM 1347 C C . GLY A 1 187 ? 6.509 -0.673 -20.984 1.00 86.75 187 GLY A C 1
ATOM 1348 O O . GLY A 1 187 ? 6.711 0.313 -20.274 1.00 86.75 187 GLY A O 1
ATOM 1349 N N . ILE A 1 188 ? 6.708 -0.683 -22.295 1.00 87.25 188 ILE A N 1
ATOM 1350 C CA . ILE A 1 188 ? 7.085 0.482 -23.093 1.00 87.25 188 ILE A CA 1
ATOM 1351 C C . ILE A 1 188 ? 6.158 0.542 -24.307 1.00 87.25 188 ILE A C 1
ATOM 1353 O O . ILE A 1 188 ? 5.807 -0.498 -24.862 1.00 87.25 188 ILE A O 1
ATOM 1357 N N . ALA A 1 189 ? 5.735 1.745 -24.688 1.00 79.44 189 ALA A N 1
ATOM 1358 C CA . ALA A 1 189 ? 5.075 1.964 -25.969 1.00 79.44 189 ALA A CA 1
ATOM 1359 C C . ALA A 1 189 ? 6.152 2.183 -27.038 1.00 79.44 189 ALA A C 1
ATOM 1361 O O . ALA A 1 189 ? 7.062 2.985 -26.816 1.00 79.44 189 ALA A O 1
ATOM 1362 N N . VAL A 1 190 ? 6.054 1.454 -28.151 1.00 69.56 190 VAL A N 1
ATOM 1363 C CA . VAL A 1 190 ? 6.952 1.540 -29.314 1.00 69.56 190 VAL A CA 1
ATOM 1364 C C . VAL A 1 190 ? 6.164 2.044 -30.510 1.00 69.56 190 VAL A C 1
ATOM 1366 O O . VAL A 1 190 ? 5.002 1.602 -30.650 1.00 69.56 190 VAL A O 1
#

Foldseek 3Di:
DLPDDFPDAFEDDAPVLAAALVSQVVRVVVPGRAYEHHAAFQAADQFDDPPQWDDDVPGIHGRRRRGHHHLQVCLVSLLVCVVVVHAYEYHHEYLELVRLLVSLLSNLVSPHQEYEYEQQAQHNDDDDHTSHLDLVVLLSSLLSSVVRHPHAYEYEEEPADPDRVSSVVSSVNSPHSYYHDYDDDDDDDD

Sequence (190 aa):
MAGLRLRNPTMNAAGVLGISMPLLKRVYEGGAGAVVTKSLGPIPRSGHLNPTLISVEGGVLNAMGLPNPGADYYVEAIRALKREGVPVVASFFGASIEEFREVAGVLSDSGADALEVNVSCPNVEEEMGMLGADCLNTEKVTAAVKEVSKPPVFVKLSPNVTDIAEIARAAERGGADAITAVNTLKGIAV

Mean predicted aligned error: 4.46 Å

Solvent-accessible surface area (backbone atoms only — not comparable to full-atom values): 10213 Å² total; per-residue (Å²): 96,70,87,48,88,54,92,46,93,46,57,50,54,64,61,51,65,17,85,45,59,72,45,33,48,51,49,38,75,71,66,34,25,31,33,25,27,30,46,24,30,76,58,63,34,85,37,51,73,79,86,32,67,48,82,49,93,96,49,68,52,74,54,50,62,64,53,29,75,11,39,77,69,44,29,60,46,47,38,53,40,43,75,72,70,47,49,34,33,45,25,26,40,53,47,43,61,67,43,34,27,51,42,35,37,57,47,40,75,24,66,41,63,23,37,30,44,44,57,53,60,50,68,38,91,58,103,81,64,76,34,60,70,42,40,69,60,40,17,51,41,34,33,46,28,51,76,52,40,77,44,43,39,27,42,33,37,45,62,81,50,95,57,58,65,57,38,51,51,20,27,46,74,16,62,41,55,42,77,42,81,66,50,78,73,89,84,80,92,130

InterPro domains:
  IPR001295 Dihydroorotate dehydrogenase, conserved site [PS00911] (33-52)
  IPR005720 Dihydroorotate dehydrogenase, catalytic [PF01180] (2-184)
  IPR013785 Aldolase-type TIM barrel [G3DSA:3.20.20.70] (1-190)

Secondary structure (DSSP, 8-state):
-TT---SSS--PPTTSS-SSHHHHHHHHHTT-SSEE---B-SS-B--PPSP-EEEETTEEEE-----B--HHHHHHHHHHHHHTT--EEEEE--SSHHHHHHHHHHHHTTT-SEEEEETT------SSS---S-HHHHHHHHHHHHHH-SS-EEEE--S-SS-HHHHHHHHHHTT-SEEE---PPP----

Nearest PDB structures (foldseek):
  1gt8-assembly1_B  TM=8.805E-01  e=2.493E-14  Sus scrofa
  1ep2-assembly1_A-2  TM=8.688E-01  e=2.333E-14  Lactococcus lactis
  1gt8-assembly2_D  TM=8.823E-01  e=7.224E-14  Sus scrofa
  1jub-assembly1_A  TM=8.575E-01  e=2.493E-14  Lactococcus lactis
  1jrc-assembly1_B  TM=8.633E-01  e=1.077E-13  Lactococcus lactis

pLDDT: mean 91.03, std 13.94, range [28.67, 98.69]

Radius of gyration: 15.88 Å; Cα contacts (8 Å, |Δi|>4): 397; chains: 1; bounding box: 46×33×44 Å

Organism: NCBI:txid412755